Protein AF-0000000082937059 (afdb_homodimer)

Secondary structure (DSSP, 8-state):
-HHHHHHHHHHHHHHHHHHHHHHHHHHHTPPPSS---HHHHHHHTTSHHHHHHHHHHHHHHHHHHTT-SHHHHHHHHHHHHHHHHHHHHHT---SHHHHHHHHHHHHHHHHHTHHHHGGGG--/-HHHHHHHHHHHHHHHHHHHHHHHHHHTTPPPSS---HHHHHHHTTSHHHHHHHHHHHHHHHHHHTT-SHHHHHHHHHHHHHHHHHHHHHT---SHHHHHHHHHHHHHHHHHTHHHHGGGG--

Sequence (246 aa):
MFTLFHICRVVLGIIFLMGAINGFFFFFGFDTFLPESPKAIALLGDGYLLVMVKSVELLGAILLIANRYVVFATLILLPITVNILAFHLFVDPNLIVGIIVLILFHLYLLFVNRKYYANLLTKMFTLFHICRVVLGIIFLMGAINGFFFFFGFDTFLPESPKAIALLGDGYLLVMVKSVELLGAILLIANRYVVFATLILLPITVNILAFHLFVDPNLIVGIIVLILFHLYLLFVNRKYYANLLTK

pLDDT: mean 93.42, std 6.83, range [49.28, 98.81]

Solvent-accessible surface area (backbone atoms only — not comparable to full-atom values): 12860 Å² total; per-residue (Å²): 113,73,58,59,52,51,48,36,38,36,52,46,11,49,55,32,34,54,51,16,52,33,46,50,26,47,60,72,70,43,84,57,88,59,91,74,54,69,68,53,43,68,67,37,49,79,48,69,60,32,52,50,54,29,50,51,30,36,53,27,13,51,26,27,57,67,68,34,25,48,62,36,24,54,54,71,40,42,66,54,51,55,47,53,51,48,42,26,71,74,73,46,68,63,68,51,66,64,48,51,53,48,49,52,34,50,50,49,53,50,57,76,48,40,78,57,51,52,56,34,63,43,108,114,72,58,60,52,52,48,35,38,36,52,47,12,49,54,31,33,51,52,16,51,32,47,50,26,48,60,73,71,43,83,56,88,61,91,72,55,69,67,52,43,67,66,38,49,78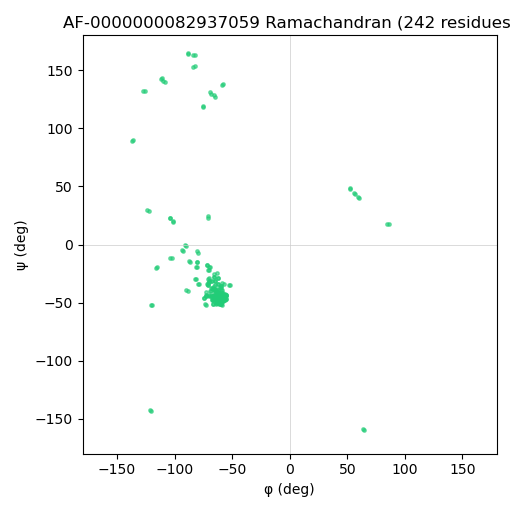,49,68,60,32,53,52,55,29,49,49,30,35,52,26,12,51,26,29,57,66,67,34,26,49,63,36,25,54,56,72,39,41,64,56,52,54,47,53,52,49,43,28,72,74,74,45,70,62,70,52,65,63,48,52,51,48,50,52,34,52,52,48,53,49,57,77,46,39,77,57,51,50,56,34,64,43,108

Organism: NCBI:txid1808955

Structure (mmCIF, N/CA/C/O backbone):
data_AF-0000000082937059-model_v1
#
loop_
_entity.id
_entity.type
_entity.pdbx_description
1 polymer 'DoxX family membrane protein'
#
loop_
_atom_site.group_PDB
_atom_site.id
_atom_site.type_symbol
_atom_site.label_atom_id
_atom_site.label_alt_id
_atom_site.label_comp_id
_atom_site.label_asym_id
_atom_site.label_entity_id
_atom_site.label_seq_id
_atom_site.pdbx_PDB_ins_code
_atom_site.Cartn_x
_atom_site.Cartn_y
_atom_site.Cartn_z
_atom_site.occupancy
_atom_site.B_iso_or_equiv
_atom_site.auth_seq_id
_atom_site.auth_comp_id
_atom_site.auth_asym_id
_atom_site.auth_atom_id
_atom_site.pdbx_PDB_model_num
ATOM 1 N N . MET A 1 1 ? 24.984 15.664 11.891 1 49.28 1 MET A N 1
ATOM 2 C CA . MET A 1 1 ? 23.594 15.273 11.734 1 49.28 1 MET A CA 1
ATOM 3 C C . MET A 1 1 ? 23.156 15.383 10.281 1 49.28 1 MET A C 1
ATOM 5 O O . MET A 1 1 ? 22.484 14.484 9.758 1 49.28 1 MET A O 1
ATOM 9 N N . PHE A 1 2 ? 23.625 16.422 9.523 1 66.44 2 PHE A N 1
ATOM 10 C CA . PHE A 1 2 ? 23.422 16.797 8.133 1 66.44 2 PHE A CA 1
ATOM 11 C C . PHE A 1 2 ? 23.969 15.734 7.188 1 66.44 2 PHE A C 1
ATOM 13 O O . PHE A 1 2 ? 23.297 15.352 6.223 1 66.44 2 PHE A O 1
ATOM 20 N N . THR A 1 3 ? 24.859 15.094 7.762 1 88.38 3 THR A N 1
ATOM 21 C CA . THR A 1 3 ? 25.578 14.219 6.844 1 88.38 3 THR A CA 1
ATOM 22 C C . THR A 1 3 ? 24.906 12.844 6.773 1 88.38 3 THR A C 1
ATOM 24 O O . THR A 1 3 ? 24.719 12.297 5.684 1 88.38 3 THR A O 1
ATOM 27 N N . LEU A 1 4 ? 24.469 12.438 7.973 1 93.06 4 LEU A N 1
ATOM 28 C CA . LEU A 1 4 ? 23.859 11.117 8.016 1 93.06 4 LEU A CA 1
ATOM 29 C C . LEU A 1 4 ? 22.531 11.109 7.266 1 93.06 4 LEU A C 1
ATOM 31 O O . LEU A 1 4 ? 22.234 10.164 6.527 1 93.06 4 LEU A O 1
ATOM 35 N N . PHE A 1 5 ? 21.812 12.203 7.395 1 96.38 5 PHE A N 1
ATOM 36 C CA . PHE A 1 5 ? 20.547 12.344 6.699 1 96.38 5 PHE A CA 1
ATOM 37 C C . PHE A 1 5 ? 20.734 12.258 5.191 1 96.38 5 PHE A C 1
ATOM 39 O O . PHE A 1 5 ? 20.047 11.484 4.516 1 96.38 5 PHE A O 1
ATOM 46 N N . HIS A 1 6 ? 21.609 13 4.711 1 97.12 6 HIS A N 1
ATOM 47 C CA . HIS A 1 6 ? 21.828 13.039 3.271 1 97.12 6 HIS A CA 1
ATOM 48 C C . HIS A 1 6 ? 22.359 11.711 2.76 1 97.12 6 HIS A C 1
ATOM 50 O O . HIS A 1 6 ? 21.984 11.25 1.681 1 97.12 6 HIS A O 1
ATOM 56 N N . ILE A 1 7 ? 23.203 11.164 3.549 1 96.81 7 ILE A N 1
ATOM 57 C CA . ILE A 1 7 ? 23.766 9.875 3.158 1 96.81 7 ILE A CA 1
ATOM 58 C C . ILE A 1 7 ? 22.672 8.82 3.094 1 96.81 7 ILE A C 1
ATOM 60 O O . ILE A 1 7 ? 22.516 8.141 2.082 1 96.81 7 ILE A O 1
ATOM 64 N N . CYS A 1 8 ? 21.906 8.727 4.129 1 97.31 8 CYS A N 1
ATOM 65 C CA . CYS A 1 8 ? 20.828 7.742 4.184 1 97.31 8 CYS A CA 1
ATOM 66 C C . CYS A 1 8 ? 19.812 7.98 3.076 1 97.31 8 CYS A C 1
ATOM 68 O O . CYS A 1 8 ? 19.359 7.039 2.422 1 97.31 8 CYS A O 1
ATOM 70 N N . ARG A 1 9 ? 19.5 9.227 2.904 1 97.94 9 ARG A N 1
ATOM 71 C CA . ARG A 1 9 ? 18.516 9.609 1.89 1 97.94 9 ARG A CA 1
ATOM 72 C C . ARG A 1 9 ? 19 9.227 0.494 1 97.94 9 ARG A C 1
ATOM 74 O O . ARG A 1 9 ? 18.281 8.594 -0.273 1 97.94 9 ARG A O 1
ATOM 81 N N . VAL A 1 10 ? 20.234 9.57 0.194 1 98.06 10 VAL A N 1
ATOM 82 C CA . VAL A 1 10 ? 20.766 9.359 -1.144 1 98.06 10 VAL A CA 1
ATOM 83 C C . VAL A 1 10 ? 21.016 7.871 -1.377 1 98.06 10 VAL A C 1
ATOM 85 O O . VAL A 1 10 ? 20.719 7.352 -2.455 1 98.06 10 VAL A O 1
ATOM 88 N N . VAL A 1 11 ? 21.531 7.168 -0.426 1 97.19 11 VAL A N 1
ATOM 89 C CA . VAL A 1 11 ? 21.797 5.738 -0.569 1 97.19 11 VAL A CA 1
ATOM 90 C C . VAL A 1 11 ? 20.484 4.984 -0.773 1 97.19 11 VAL A C 1
ATOM 92 O O . VAL A 1 11 ? 20.391 4.141 -1.666 1 97.19 11 VAL A O 1
ATOM 95 N N . LEU A 1 12 ? 19.516 5.34 0.015 1 97.94 12 LEU A N 1
ATOM 96 C CA . LEU A 1 12 ? 18.203 4.711 -0.162 1 97.94 12 LEU A CA 1
ATOM 97 C C . LEU A 1 12 ? 17.656 4.996 -1.553 1 97.94 12 LEU A C 1
ATOM 99 O O . LEU A 1 12 ? 17.125 4.098 -2.213 1 97.94 12 LEU A O 1
ATOM 103 N N . GLY A 1 13 ? 17.75 6.227 -1.955 1 98.38 13 GLY A N 1
ATOM 104 C CA . GLY A 1 13 ? 17.328 6.59 -3.297 1 98.38 13 GLY A CA 1
ATOM 105 C C . GLY A 1 13 ? 18.016 5.781 -4.383 1 98.38 13 GLY A C 1
ATOM 106 O O . GLY A 1 13 ? 17.375 5.336 -5.336 1 98.38 13 GLY A O 1
ATOM 107 N N . ILE A 1 14 ? 19.297 5.613 -4.215 1 97.44 14 ILE A N 1
ATOM 108 C CA . ILE A 1 14 ? 20.078 4.883 -5.203 1 97.44 14 ILE A CA 1
ATOM 109 C C . ILE A 1 14 ? 19.641 3.418 -5.23 1 97.44 14 ILE A C 1
ATOM 111 O O . ILE A 1 14 ? 19.516 2.822 -6.301 1 97.44 14 ILE A O 1
ATOM 115 N N . ILE A 1 15 ? 19.453 2.816 -4.133 1 95.75 15 ILE A N 1
ATOM 116 C CA . ILE A 1 15 ? 19.016 1.423 -4.043 1 95.75 15 ILE A CA 1
ATOM 117 C C . ILE A 1 15 ? 17.703 1.234 -4.789 1 95.75 15 ILE A C 1
ATOM 119 O O . ILE A 1 15 ? 17.578 0.328 -5.617 1 95.75 15 ILE A O 1
ATOM 123 N N . PHE A 1 16 ? 16.75 2.174 -4.547 1 97.94 16 PHE A N 1
ATOM 124 C CA . PHE A 1 16 ? 15.453 2.064 -5.211 1 97.94 16 PHE A CA 1
ATOM 125 C C . PHE A 1 16 ? 15.578 2.369 -6.695 1 97.94 16 PHE A C 1
ATOM 127 O O . PHE A 1 16 ? 14.867 1.786 -7.516 1 97.94 16 PHE A O 1
ATOM 134 N N . LEU A 1 17 ? 16.438 3.258 -6.996 1 98 17 LEU A N 1
ATOM 135 C CA . LEU A 1 17 ? 16.656 3.588 -8.398 1 98 17 LEU A CA 1
ATOM 136 C C . LEU A 1 17 ? 17.203 2.387 -9.164 1 98 17 LEU A C 1
ATOM 138 O O . LEU A 1 17 ? 16.734 2.08 -10.266 1 98 17 LEU A O 1
ATOM 142 N N . MET A 1 18 ? 18.141 1.771 -8.594 1 96.19 18 MET A N 1
ATOM 143 C CA . MET A 1 18 ? 18.719 0.593 -9.227 1 96.19 18 MET A CA 1
ATOM 144 C C . MET A 1 18 ? 17.688 -0.513 -9.383 1 96.19 18 MET A C 1
ATOM 146 O O . MET A 1 18 ? 17.641 -1.188 -10.414 1 96.19 18 MET A O 1
ATOM 150 N N . GLY A 1 19 ? 16.938 -0.682 -8.375 1 95.25 19 GLY A N 1
ATOM 151 C CA . GLY A 1 19 ? 15.859 -1.65 -8.469 1 95.25 19 GLY A CA 1
ATOM 152 C C . GLY A 1 19 ? 14.852 -1.317 -9.555 1 95.25 19 GLY A C 1
ATOM 153 O O . GLY A 1 19 ? 14.422 -2.199 -10.305 1 95.25 19 GLY A O 1
ATOM 154 N N . ALA A 1 20 ? 14.484 -0.065 -9.633 1 98 20 ALA A N 1
ATOM 155 C CA . ALA A 1 20 ? 13.523 0.383 -10.641 1 98 20 ALA A CA 1
ATOM 156 C C . ALA A 1 20 ? 14.078 0.193 -12.047 1 98 20 ALA A C 1
ATOM 158 O O . ALA A 1 20 ? 13.383 -0.33 -12.93 1 98 20 ALA A O 1
ATOM 159 N N . ILE A 1 21 ? 15.266 0.586 -12.266 1 97.69 21 ILE A N 1
ATOM 160 C CA . ILE A 1 21 ? 15.891 0.462 -13.578 1 97.69 21 ILE A CA 1
ATOM 161 C C . ILE A 1 21 ? 15.977 -1.011 -13.969 1 97.69 21 ILE A C 1
ATOM 163 O O . ILE A 1 21 ? 15.641 -1.377 -15.102 1 97.69 21 ILE A O 1
ATOM 167 N N . ASN A 1 22 ? 16.375 -1.824 -13.047 1 96.81 22 ASN A N 1
ATOM 168 C CA . ASN A 1 22 ? 16.469 -3.256 -13.312 1 96.81 22 ASN A CA 1
ATOM 169 C C . ASN A 1 22 ? 15.102 -3.84 -13.688 1 96.81 22 ASN A C 1
ATOM 171 O O . ASN A 1 22 ? 15 -4.656 -14.602 1 96.81 22 ASN A O 1
ATOM 175 N N . GLY A 1 23 ? 14.156 -3.42 -12.922 1 96.56 23 GLY A N 1
ATOM 176 C CA . GLY A 1 23 ? 12.812 -3.906 -13.219 1 96.56 23 GLY A CA 1
ATOM 177 C C . GLY A 1 23 ? 12.32 -3.496 -14.594 1 96.56 23 GLY A C 1
ATOM 178 O O . GLY A 1 23 ? 11.68 -4.285 -15.289 1 96.56 23 GLY A O 1
ATOM 179 N N . PHE A 1 24 ? 12.578 -2.291 -14.961 1 97.75 24 PHE A N 1
ATOM 180 C CA . PHE A 1 24 ? 12.133 -1.824 -16.266 1 97.75 24 PHE A CA 1
ATOM 181 C C . PHE A 1 24 ? 12.953 -2.473 -17.375 1 97.75 24 PHE A C 1
ATOM 183 O O . PHE A 1 24 ? 12.438 -2.721 -18.469 1 97.75 24 PHE A O 1
ATOM 190 N N . PHE A 1 25 ? 14.234 -2.725 -17.125 1 97 25 PHE A N 1
ATOM 191 C CA . PHE A 1 25 ? 15 -3.521 -18.062 1 97 25 PHE A CA 1
ATOM 192 C C . PHE A 1 25 ? 14.344 -4.879 -18.297 1 97 25 PHE A C 1
ATOM 194 O O . PHE A 1 25 ? 14.156 -5.301 -19.438 1 97 25 PHE A O 1
ATOM 201 N N . PHE A 1 26 ? 13.992 -5.5 -17.219 1 95.62 26 PHE A N 1
ATOM 202 C CA . PHE A 1 26 ? 13.312 -6.785 -17.312 1 95.62 26 PHE A CA 1
ATOM 203 C C . PHE A 1 26 ? 12.016 -6.66 -18.094 1 95.62 26 PH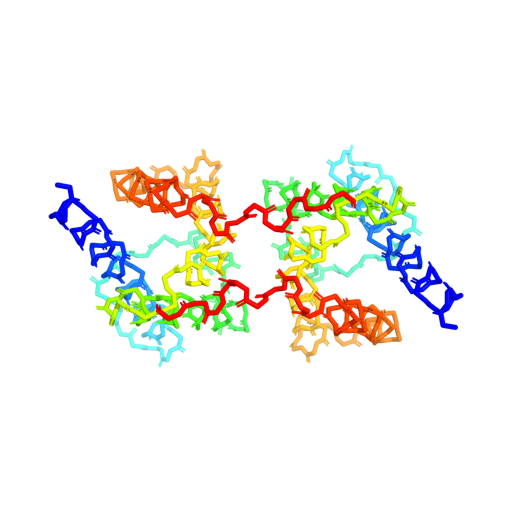E A C 1
ATOM 205 O O . PHE A 1 26 ? 11.719 -7.477 -18.969 1 95.62 26 PHE A O 1
ATOM 212 N N . PHE A 1 27 ? 11.297 -5.664 -17.812 1 96.25 27 PHE A N 1
ATOM 213 C CA . PHE A 1 27 ? 10.008 -5.438 -18.438 1 96.25 27 PHE A CA 1
ATOM 214 C C . PHE A 1 27 ? 10.156 -5.305 -19.953 1 96.25 27 PHE A C 1
ATOM 216 O O . PHE A 1 27 ? 9.352 -5.84 -20.719 1 96.25 27 PHE A O 1
ATOM 223 N N . PHE A 1 28 ? 11.148 -4.68 -20.406 1 97 28 PHE A N 1
ATOM 224 C CA . PHE A 1 28 ? 11.336 -4.406 -21.828 1 97 28 PHE A CA 1
ATOM 225 C C . PHE A 1 28 ? 12.133 -5.52 -22.5 1 97 28 PHE A C 1
ATOM 227 O O . PHE A 1 28 ? 12.422 -5.453 -23.688 1 97 28 PHE A O 1
ATOM 234 N N . GLY A 1 29 ? 12.547 -6.527 -21.766 1 94.56 29 GLY A N 1
ATOM 235 C CA . GLY A 1 29 ? 13.227 -7.68 -22.328 1 94.56 29 GLY A CA 1
ATOM 236 C C . GLY A 1 29 ? 14.719 -7.473 -22.5 1 94.56 29 GLY A C 1
ATOM 237 O O . GLY A 1 29 ? 15.367 -8.172 -23.281 1 94.56 29 GLY A O 1
ATOM 238 N N . PHE A 1 30 ? 15.219 -6.461 -21.781 1 96.12 30 PHE A N 1
ATOM 239 C CA . PHE A 1 30 ? 16.656 -6.227 -21.812 1 96.12 30 PHE A CA 1
ATOM 240 C C . PHE A 1 30 ? 17.359 -7.055 -20.734 1 96.12 30 PHE A C 1
ATOM 242 O O . PHE A 1 30 ? 16.719 -7.555 -19.812 1 96.12 30 PHE A O 1
ATOM 249 N N . ASP A 1 31 ? 18.672 -7.16 -20.891 1 95.19 31 ASP A N 1
ATOM 250 C CA . ASP A 1 31 ? 19.453 -7.793 -19.828 1 95.19 31 ASP A CA 1
ATOM 251 C C . ASP A 1 31 ? 19.484 -6.93 -18.578 1 95.19 31 ASP A C 1
ATOM 253 O O . ASP A 1 31 ? 19.703 -5.719 -18.656 1 95.19 31 ASP A O 1
ATOM 257 N N . THR A 1 32 ? 19.172 -7.672 -17.453 1 93.75 32 THR A N 1
ATOM 258 C CA . THR A 1 32 ? 19.25 -6.965 -16.172 1 93.75 32 THR A CA 1
ATOM 259 C C . THR A 1 32 ? 20.688 -6.957 -15.656 1 93.75 32 THR A C 1
ATOM 261 O O . THR A 1 32 ? 21.5 -7.805 -16.031 1 93.75 32 THR A O 1
ATOM 264 N N . PHE A 1 33 ? 21.031 -5.922 -14.859 1 92 33 PHE A N 1
ATOM 265 C CA . PHE A 1 33 ? 22.406 -5.812 -14.375 1 92 33 PHE A CA 1
ATOM 266 C C . PHE A 1 33 ? 22.5 -6.273 -12.93 1 92 33 PHE A C 1
ATOM 268 O O . PHE A 1 33 ? 23.609 -6.449 -12.398 1 92 33 PHE A O 1
ATOM 275 N N . LEU A 1 34 ? 21.422 -6.461 -12.273 1 88.19 34 LEU A N 1
ATOM 276 C CA . LEU A 1 34 ? 21.375 -7.031 -10.93 1 88.19 34 LEU A CA 1
ATOM 277 C C . LEU A 1 34 ? 20.719 -8.406 -10.938 1 88.19 34 LEU A C 1
ATOM 279 O O . LEU A 1 34 ? 19.797 -8.648 -11.719 1 88.19 34 LEU A O 1
ATOM 283 N N . PRO A 1 35 ? 21.281 -9.227 -10.125 1 84.06 35 PRO A N 1
ATOM 284 C CA . PRO A 1 35 ? 20.609 -10.531 -10.023 1 84.06 35 PRO A CA 1
ATOM 285 C C . PRO A 1 35 ? 19.156 -10.422 -9.586 1 84.06 35 PRO A C 1
ATOM 287 O O . PRO A 1 35 ? 18.828 -9.57 -8.75 1 84.06 35 PRO A O 1
ATOM 290 N N . GLU A 1 36 ? 18.406 -11.234 -10.273 1 81.94 36 GLU A N 1
ATOM 291 C CA . GLU A 1 36 ? 16.984 -11.25 -9.922 1 81.94 36 GLU A CA 1
ATOM 292 C C . GLU A 1 36 ? 16.609 -12.57 -9.25 1 81.94 36 GLU A C 1
ATOM 294 O O . GLU A 1 36 ? 17.141 -13.625 -9.594 1 81.94 36 GLU A O 1
ATOM 299 N N . SER A 1 37 ? 15.797 -12.398 -8.297 1 85.5 37 SER A N 1
ATOM 300 C CA . SER A 1 37 ? 15.211 -13.578 -7.684 1 85.5 37 SER A CA 1
ATOM 301 C C . SER A 1 37 ? 14.133 -14.188 -8.578 1 85.5 37 SER A C 1
ATOM 303 O O . SER A 1 37 ? 13.172 -13.516 -8.945 1 85.5 37 SER A O 1
ATOM 305 N N . PRO A 1 38 ? 14.32 -15.477 -9.008 1 90.69 38 PRO A N 1
ATOM 306 C CA . PRO A 1 38 ? 13.258 -16.125 -9.781 1 90.69 38 PRO A CA 1
ATOM 307 C C . PRO A 1 38 ? 11.898 -16.062 -9.086 1 90.69 38 PRO A C 1
ATOM 309 O O . PRO A 1 38 ? 10.867 -15.945 -9.75 1 90.69 38 PRO A O 1
ATOM 312 N N . LYS A 1 39 ? 11.945 -16.141 -7.832 1 92.38 39 LYS A N 1
ATOM 313 C CA . LYS A 1 39 ? 10.695 -16.078 -7.07 1 92.38 39 LYS A CA 1
ATOM 314 C C . LYS A 1 39 ? 10.094 -14.688 -7.105 1 92.38 39 LYS A C 1
ATOM 316 O O . LYS A 1 39 ? 8.867 -14.531 -7.09 1 92.38 39 LYS A O 1
ATOM 321 N N . ALA A 1 40 ? 10.961 -13.664 -7.168 1 91.5 40 ALA A N 1
ATOM 322 C CA . ALA A 1 40 ? 10.469 -12.297 -7.328 1 91.5 40 ALA A CA 1
ATOM 323 C C . ALA A 1 40 ? 9.844 -12.094 -8.703 1 91.5 40 ALA A C 1
ATOM 325 O O . ALA A 1 40 ? 8.812 -11.43 -8.836 1 91.5 40 ALA A O 1
ATOM 326 N N . ILE A 1 41 ? 10.477 -12.664 -9.625 1 91.75 41 ILE A N 1
ATOM 327 C CA . ILE A 1 41 ? 9.961 -12.602 -10.992 1 91.75 41 ILE A CA 1
ATOM 328 C C . ILE A 1 41 ? 8.602 -13.297 -11.062 1 91.75 41 ILE A C 1
ATOM 330 O O . ILE A 1 41 ? 7.68 -12.805 -11.719 1 91.75 41 ILE A O 1
ATOM 334 N N . ALA A 1 42 ? 8.555 -14.43 -10.453 1 91.44 42 ALA A N 1
ATOM 335 C CA . ALA A 1 42 ? 7.285 -15.156 -10.43 1 91.44 42 ALA A CA 1
ATOM 336 C C . ALA A 1 42 ? 6.191 -14.336 -9.758 1 91.44 42 ALA A C 1
ATOM 338 O O . ALA A 1 42 ? 5.031 -14.375 -10.172 1 91.44 42 ALA A O 1
ATOM 339 N N . LEU A 1 43 ? 6.5 -13.609 -8.75 1 91.44 43 LEU A N 1
ATOM 340 C CA . LEU A 1 43 ? 5.555 -12.797 -8 1 91.44 43 LEU A CA 1
ATOM 341 C C . LEU A 1 43 ? 5.137 -11.57 -8.805 1 91.44 43 LEU A C 1
ATOM 343 O O . LEU A 1 43 ? 3.943 -11.289 -8.938 1 91.44 43 LEU A O 1
ATOM 347 N N . LEU A 1 44 ? 6.086 -10.836 -9.289 1 93.75 44 LEU A N 1
ATOM 348 C CA . LEU A 1 44 ? 5.816 -9.562 -9.953 1 93.75 44 LEU A CA 1
ATOM 349 C C . LEU A 1 44 ? 5.387 -9.781 -11.398 1 93.75 44 LEU A C 1
ATOM 351 O O . LEU A 1 44 ? 4.656 -8.961 -11.961 1 93.75 44 LEU A O 1
ATOM 355 N N . GLY A 1 45 ? 5.891 -10.852 -11.945 1 91.81 45 GLY A N 1
ATOM 356 C CA . GLY A 1 45 ? 5.625 -11.102 -13.352 1 91.81 45 GLY A CA 1
ATOM 357 C C . GLY A 1 45 ? 6.219 -10.047 -14.266 1 91.81 45 GLY A C 1
ATOM 358 O O . GLY A 1 45 ? 7.227 -9.422 -13.938 1 91.81 45 GLY A O 1
ATOM 359 N N . ASP A 1 46 ? 5.676 -9.992 -15.445 1 92.44 46 ASP A N 1
ATOM 360 C CA . ASP A 1 46 ? 6.117 -9.023 -16.453 1 92.44 46 ASP A CA 1
ATOM 361 C C . ASP A 1 46 ? 4.961 -8.133 -16.906 1 92.44 46 ASP A C 1
ATOM 363 O O . ASP A 1 46 ? 4.93 -7.691 -18.047 1 92.44 46 ASP A O 1
ATOM 367 N N . GLY A 1 47 ? 4.043 -7.902 -16.094 1 93.88 47 GLY A N 1
ATOM 368 C CA . GLY A 1 47 ? 2.848 -7.141 -16.422 1 93.88 47 GLY A CA 1
ATOM 369 C C . GLY A 1 47 ? 2.676 -5.91 -15.547 1 93.88 47 GLY A C 1
ATOM 370 O O . GLY A 1 47 ? 3.646 -5.207 -15.258 1 93.88 47 GLY A O 1
ATOM 371 N N . TYR A 1 48 ? 1.419 -5.641 -15.219 1 94.56 48 TYR A N 1
ATOM 372 C CA . TYR A 1 48 ? 1.035 -4.379 -14.594 1 94.56 48 TYR A CA 1
ATOM 373 C C . TYR A 1 48 ? 1.674 -4.238 -13.219 1 94.56 48 TYR A C 1
ATOM 375 O O . TYR A 1 48 ? 2.059 -3.139 -12.812 1 94.56 48 TYR A O 1
ATOM 383 N N . LEU A 1 49 ? 1.712 -5.398 -12.5 1 95.94 49 LEU A N 1
ATOM 384 C CA . LEU A 1 49 ? 2.197 -5.316 -11.133 1 95.94 49 LEU A CA 1
ATOM 385 C C . LEU A 1 49 ? 3.656 -4.875 -11.094 1 95.94 49 LEU A C 1
ATOM 387 O O . LEU A 1 49 ? 4.031 -4.023 -10.281 1 95.94 49 LEU A O 1
ATOM 391 N N . LEU A 1 50 ? 4.453 -5.492 -11.992 1 97 50 LEU A N 1
ATOM 392 C CA . LEU A 1 50 ? 5.848 -5.078 -12.102 1 97 50 LEU A CA 1
ATOM 393 C C . LEU A 1 50 ? 5.945 -3.59 -12.43 1 97 50 LEU A C 1
ATOM 395 O O . LEU A 1 50 ? 6.695 -2.857 -11.781 1 97 50 LEU A O 1
ATOM 399 N N . VAL A 1 51 ? 5.23 -3.156 -13.375 1 97.19 51 VAL A N 1
ATOM 400 C CA . VAL A 1 51 ? 5.281 -1.774 -13.844 1 97.19 51 VAL A CA 1
ATOM 401 C C . VAL A 1 51 ? 4.859 -0.833 -12.719 1 97.19 51 VAL A C 1
ATOM 403 O O . VAL A 1 51 ? 5.477 0.214 -12.516 1 97.19 51 VAL A O 1
ATOM 406 N N . MET A 1 52 ? 3.869 -1.224 -12.023 1 97.12 52 MET A N 1
ATOM 407 C CA . MET A 1 52 ? 3.367 -0.374 -10.945 1 97.12 52 MET A CA 1
ATOM 408 C C . MET A 1 52 ? 4.395 -0.252 -9.828 1 97.12 52 MET A C 1
ATOM 410 O O . MET A 1 52 ? 4.707 0.854 -9.375 1 97.12 52 MET A O 1
ATOM 414 N N . VAL A 1 53 ? 4.895 -1.346 -9.352 1 97.94 53 VAL A N 1
ATOM 415 C CA . VAL A 1 53 ? 5.859 -1.357 -8.258 1 97.94 53 VAL A CA 1
ATOM 416 C C . VAL A 1 53 ? 7.102 -0.568 -8.664 1 97.94 53 VAL A C 1
ATOM 418 O O . VAL A 1 53 ? 7.566 0.295 -7.914 1 97.94 53 VAL A O 1
ATOM 421 N N . LYS A 1 54 ? 7.637 -0.816 -9.844 1 98.25 54 LYS A N 1
ATOM 422 C CA . LYS A 1 54 ? 8.883 -0.185 -10.281 1 98.25 54 LYS A CA 1
ATOM 423 C C . LYS A 1 54 ? 8.672 1.299 -10.57 1 98.25 54 LYS A C 1
ATOM 425 O O . LYS A 1 54 ? 9.57 2.111 -10.359 1 98.25 54 LYS A O 1
ATOM 430 N N . SER A 1 55 ? 7.488 1.684 -10.984 1 98.44 55 SER A N 1
ATOM 431 C CA . SER A 1 55 ? 7.191 3.098 -11.188 1 98.44 55 SER A CA 1
ATOM 432 C C . SER A 1 55 ? 7.219 3.863 -9.867 1 98.44 55 SER A C 1
ATOM 434 O O . SER A 1 55 ? 7.75 4.973 -9.797 1 98.44 55 SER A O 1
ATOM 436 N N . VAL A 1 56 ? 6.598 3.277 -8.852 1 98.31 56 VAL A N 1
ATOM 437 C CA . VAL A 1 56 ? 6.617 3.91 -7.539 1 98.31 56 VAL A CA 1
ATOM 438 C C . VAL A 1 56 ? 8.047 3.982 -7.02 1 98.31 56 VAL A C 1
ATOM 440 O O . VAL A 1 56 ? 8.469 5.004 -6.469 1 98.31 56 VAL A O 1
ATOM 443 N N . GLU A 1 57 ? 8.773 2.895 -7.195 1 98.69 57 GLU A N 1
ATOM 444 C CA . GLU A 1 57 ? 10.18 2.896 -6.805 1 98.69 57 GLU A CA 1
ATOM 445 C C . GLU A 1 57 ? 10.953 4.004 -7.523 1 98.69 57 GLU A C 1
ATOM 447 O O . GLU A 1 57 ? 11.734 4.727 -6.902 1 98.69 57 GLU A O 1
ATOM 452 N N . LEU A 1 58 ? 10.734 4.102 -8.75 1 98.75 58 LEU A N 1
ATOM 453 C CA . LEU A 1 58 ? 11.422 5.098 -9.562 1 98.75 58 LEU A CA 1
ATOM 454 C C . LEU A 1 58 ? 11.086 6.508 -9.094 1 98.75 58 LEU A C 1
ATOM 456 O O . LEU A 1 58 ? 11.984 7.328 -8.883 1 98.75 58 LEU A O 1
ATOM 460 N N . LEU A 1 59 ? 9.852 6.781 -8.938 1 98.62 59 LEU A N 1
ATOM 461 C CA . LEU A 1 59 ? 9.414 8.094 -8.492 1 98.62 59 LEU A CA 1
ATOM 462 C C . LEU A 1 59 ? 10.008 8.43 -7.125 1 98.62 59 LEU A C 1
ATOM 464 O O . LEU A 1 59 ? 10.578 9.508 -6.938 1 98.62 59 LEU A O 1
ATOM 468 N N . GLY A 1 60 ? 9.828 7.48 -6.195 1 98.62 60 GLY A N 1
ATOM 469 C CA . GLY A 1 60 ? 10.383 7.699 -4.867 1 98.62 60 GLY A CA 1
ATOM 470 C C . GLY A 1 60 ? 11.883 7.91 -4.871 1 98.62 60 GLY A C 1
ATOM 471 O O . GLY A 1 60 ? 12.398 8.781 -4.164 1 98.62 60 GLY A O 1
ATOM 472 N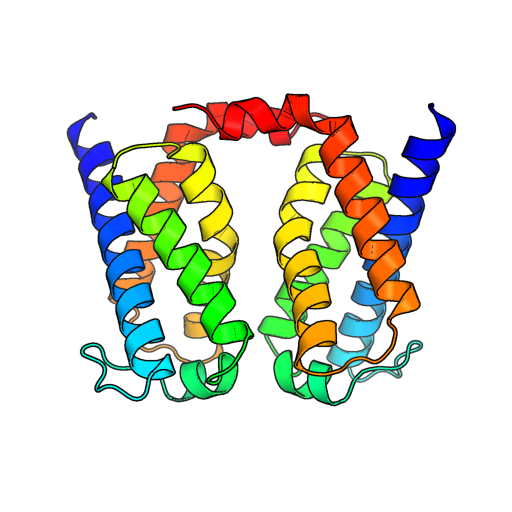 N . ALA A 1 61 ? 12.547 7.133 -5.664 1 98.81 61 ALA A N 1
ATOM 473 C CA . ALA A 1 61 ? 14 7.234 -5.766 1 98.81 61 ALA A CA 1
ATOM 474 C C . ALA A 1 61 ? 14.422 8.609 -6.27 1 98.81 61 ALA A C 1
ATOM 476 O O . ALA A 1 61 ? 15.328 9.234 -5.711 1 98.81 61 ALA A O 1
ATOM 477 N N . ILE A 1 62 ? 13.781 9.125 -7.25 1 98.75 62 ILE A N 1
ATOM 478 C CA . ILE A 1 62 ? 14.094 10.414 -7.844 1 98.75 62 ILE A CA 1
ATOM 479 C C . ILE A 1 62 ? 13.852 11.523 -6.824 1 98.75 62 ILE A C 1
ATOM 481 O O . ILE A 1 62 ? 14.68 12.43 -6.676 1 98.75 62 ILE A O 1
ATOM 485 N N . LEU A 1 63 ? 12.766 11.461 -6.16 1 98.69 63 LEU A N 1
ATOM 486 C CA . LEU A 1 63 ? 12.438 12.469 -5.16 1 98.69 63 LEU A CA 1
ATOM 487 C C . LEU A 1 63 ? 13.461 12.461 -4.027 1 98.69 63 LEU A C 1
ATOM 489 O O . LEU A 1 63 ? 13.891 13.523 -3.561 1 98.69 63 LEU A O 1
ATOM 493 N N . LEU A 1 64 ? 13.844 11.258 -3.602 1 98.5 64 LEU A N 1
ATOM 494 C CA . LEU A 1 64 ? 14.82 11.141 -2.525 1 98.5 64 LEU A CA 1
ATOM 495 C C . LEU A 1 64 ? 16.172 11.727 -2.953 1 98.5 64 LEU A C 1
ATOM 497 O O . LEU A 1 64 ? 16.766 12.516 -2.221 1 98.5 64 LEU A O 1
ATOM 501 N N . ILE A 1 65 ? 16.594 11.359 -4.043 1 98.56 65 ILE A N 1
ATOM 502 C CA . ILE A 1 65 ? 17.906 11.789 -4.523 1 98.56 65 ILE A CA 1
ATOM 503 C C . ILE A 1 65 ? 17.891 13.297 -4.762 1 98.56 65 ILE A C 1
ATOM 505 O O . ILE A 1 65 ? 18.875 13.992 -4.488 1 98.56 65 ILE A O 1
ATOM 509 N N . ALA A 1 66 ? 16.797 13.852 -5.211 1 98.25 66 ALA A N 1
ATOM 510 C CA . ALA A 1 66 ? 16.656 15.281 -5.5 1 98.25 66 ALA A CA 1
ATOM 511 C C . ALA A 1 66 ? 16.422 16.078 -4.219 1 98.25 66 ALA A C 1
ATOM 513 O O . ALA A 1 66 ? 16.406 17.312 -4.242 1 98.25 66 ALA A O 1
ATOM 514 N N . ASN A 1 67 ? 16.25 15.336 -3.146 1 97.44 67 ASN A N 1
ATOM 515 C CA . ASN A 1 67 ? 15.945 15.984 -1.877 1 97.44 67 ASN A CA 1
ATOM 516 C C . ASN A 1 67 ? 14.688 16.844 -1.979 1 97.44 67 ASN A C 1
ATOM 518 O O . ASN A 1 67 ? 14.695 18.016 -1.571 1 97.44 67 ASN A O 1
ATOM 522 N N . ARG A 1 68 ? 13.758 16.25 -2.629 1 97.06 68 ARG A N 1
ATOM 523 C CA . ARG A 1 68 ? 12.453 16.875 -2.791 1 97.06 68 ARG A CA 1
ATOM 524 C C . ARG A 1 68 ? 11.336 15.953 -2.322 1 97.06 68 ARG A C 1
ATOM 526 O O . ARG A 1 68 ? 11.297 14.781 -2.693 1 97.06 68 ARG A O 1
ATOM 533 N N . TYR A 1 69 ? 10.398 16.531 -1.485 1 96.94 69 TYR A N 1
ATOM 534 C CA . TYR A 1 69 ? 9.242 15.781 -0.997 1 96.94 69 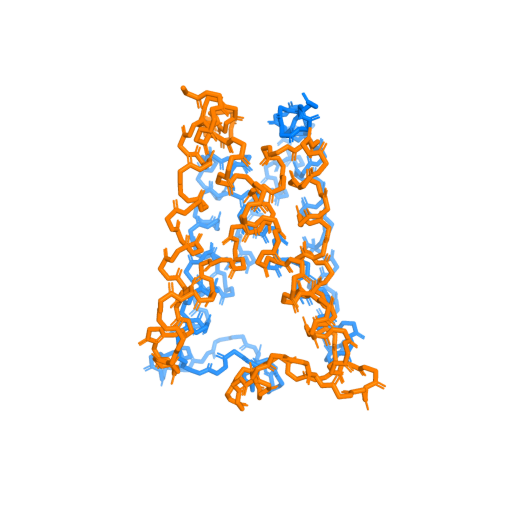TYR A CA 1
ATOM 535 C C . TYR A 1 69 ? 9.68 14.469 -0.351 1 96.94 69 TYR A C 1
ATOM 537 O O . TYR A 1 69 ? 9.156 13.398 -0.683 1 96.94 69 TYR A O 1
ATOM 545 N N . VAL A 1 70 ? 10.664 14.594 0.512 1 96.69 70 VAL A N 1
ATOM 546 C CA . VAL A 1 70 ? 11.266 13.422 1.148 1 96.69 70 VAL A CA 1
ATOM 547 C C . VAL A 1 70 ? 10.227 12.703 2.002 1 96.69 70 VAL A C 1
ATOM 549 O O . VAL A 1 70 ? 10.172 11.469 2.021 1 96.69 70 VAL A O 1
ATOM 552 N N . VAL A 1 71 ? 9.383 13.438 2.666 1 95.75 71 VAL A N 1
ATOM 553 C CA . VAL A 1 71 ? 8.352 12.875 3.523 1 95.75 71 VAL A CA 1
ATOM 554 C C . VAL A 1 71 ? 7.367 12.055 2.682 1 95.75 71 VAL A C 1
ATOM 556 O O . VAL A 1 71 ? 7.047 10.914 3.023 1 95.75 71 VAL A O 1
ATOM 559 N N . PHE A 1 72 ? 7.004 12.602 1.553 1 96.44 72 PHE A N 1
ATOM 560 C CA . PHE A 1 72 ? 6.109 11.922 0.625 1 96.44 72 PHE A CA 1
ATOM 561 C C . PHE A 1 72 ? 6.785 10.688 0.03 1 96.44 72 PHE A C 1
ATOM 563 O O . PHE A 1 72 ? 6.188 9.609 -0.014 1 96.44 72 PHE A O 1
ATOM 570 N N . ALA A 1 73 ? 7.984 10.844 -0.414 1 97.75 73 ALA A N 1
ATOM 571 C CA . ALA A 1 73 ? 8.734 9.758 -1.043 1 97.75 73 ALA A CA 1
ATOM 572 C C . ALA A 1 73 ? 8.891 8.578 -0.088 1 97.75 73 ALA A C 1
ATOM 574 O O . ALA A 1 73 ? 8.695 7.426 -0.477 1 97.75 73 ALA A O 1
ATOM 575 N N . THR A 1 74 ? 9.172 8.844 1.123 1 97.31 74 THR A N 1
ATOM 576 C CA . THR A 1 74 ? 9.383 7.789 2.105 1 97.31 74 THR A CA 1
ATOM 577 C C . THR A 1 74 ? 8.07 7.062 2.4 1 97.31 74 THR A C 1
ATOM 579 O O . THR A 1 74 ? 8.062 5.844 2.596 1 97.31 74 THR A O 1
ATOM 582 N N . LEU A 1 75 ? 7.059 7.754 2.32 1 95.75 75 LEU A N 1
ATOM 583 C CA . LEU A 1 75 ? 5.758 7.156 2.607 1 95.75 75 LEU A CA 1
ATOM 584 C C . LEU A 1 75 ? 5.309 6.254 1.464 1 95.75 75 LEU A C 1
ATOM 586 O O . LEU A 1 75 ? 4.828 5.141 1.697 1 95.75 75 LEU A O 1
ATOM 590 N N . ILE A 1 76 ? 5.441 6.715 0.282 1 96.81 76 ILE A N 1
ATOM 591 C CA . ILE A 1 76 ? 4.926 5.938 -0.838 1 96.81 76 ILE A CA 1
ATOM 592 C C . ILE A 1 76 ? 5.789 4.699 -1.049 1 96.81 76 ILE A C 1
ATOM 594 O O . ILE A 1 76 ? 5.324 3.693 -1.593 1 96.81 76 ILE A O 1
ATOM 598 N N . LEU A 1 77 ? 6.996 4.723 -0.59 1 98.5 77 LEU A N 1
ATOM 599 C CA . LEU A 1 77 ? 7.91 3.598 -0.73 1 98.5 77 LEU A CA 1
ATOM 600 C C . LEU A 1 77 ? 7.742 2.609 0.418 1 98.5 77 LEU A C 1
ATOM 602 O O . LEU A 1 77 ? 8.219 1.476 0.345 1 98.5 77 LEU A O 1
ATOM 606 N N . LEU A 1 78 ? 7.094 3.014 1.441 1 97.44 78 LEU A N 1
ATOM 607 C CA . LEU A 1 78 ? 7.031 2.223 2.666 1 97.44 78 LEU A CA 1
ATOM 608 C C . LEU A 1 78 ? 6.375 0.87 2.404 1 97.44 78 LEU A C 1
ATOM 610 O O . LEU A 1 78 ? 6.906 -0.168 2.809 1 97.44 78 LEU A O 1
ATOM 614 N N . PRO A 1 79 ? 5.219 0.813 1.709 1 96.94 79 PRO A N 1
ATOM 615 C CA . PRO A 1 79 ? 4.629 -0.502 1.445 1 96.94 79 PRO A CA 1
ATOM 616 C C . PRO A 1 79 ? 5.555 -1.411 0.639 1 96.94 79 PRO A C 1
ATOM 618 O O . PRO A 1 79 ? 5.555 -2.629 0.837 1 96.94 79 PRO A O 1
ATOM 621 N N . ILE A 1 80 ? 6.27 -0.862 -0.232 1 97.56 80 ILE A N 1
ATOM 622 C CA . ILE A 1 80 ? 7.203 -1.623 -1.056 1 97.56 80 ILE A CA 1
ATOM 623 C C . ILE A 1 80 ? 8.352 -2.145 -0.19 1 97.56 80 ILE A C 1
ATOM 625 O O . ILE A 1 80 ? 8.734 -3.312 -0.297 1 97.56 80 ILE A O 1
ATOM 629 N N . THR A 1 81 ? 8.867 -1.327 0.659 1 97.62 81 THR A N 1
ATOM 630 C CA . THR A 1 81 ? 9.938 -1.722 1.566 1 97.62 81 THR A CA 1
ATOM 631 C C . THR A 1 81 ? 9.484 -2.854 2.482 1 97.62 81 THR A C 1
ATOM 633 O O . THR A 1 81 ? 10.211 -3.832 2.678 1 97.62 81 THR A O 1
ATOM 636 N N . VAL A 1 82 ? 8.352 -2.74 3.018 1 95.75 82 VAL A N 1
ATOM 637 C CA . VAL A 1 82 ? 7.809 -3.758 3.912 1 95.75 82 VAL A CA 1
ATOM 638 C C . VAL A 1 82 ? 7.641 -5.074 3.156 1 95.75 82 VAL A C 1
ATOM 640 O O . VAL A 1 82 ? 7.945 -6.145 3.686 1 95.75 82 VAL A O 1
ATOM 643 N N . ASN A 1 83 ? 7.156 -4.953 1.96 1 95.31 83 ASN A N 1
ATOM 644 C CA . ASN A 1 83 ? 6.988 -6.156 1.154 1 95.31 83 ASN A CA 1
ATOM 645 C C . ASN A 1 83 ? 8.328 -6.797 0.814 1 95.31 83 ASN A C 1
ATOM 647 O O . ASN A 1 83 ? 8.461 -8.023 0.837 1 95.31 83 ASN A O 1
ATOM 651 N N . ILE A 1 84 ? 9.289 -6.004 0.429 1 95.12 84 ILE A N 1
ATOM 652 C CA . ILE A 1 84 ? 10.625 -6.516 0.147 1 95.12 84 ILE A CA 1
ATOM 653 C C . ILE A 1 84 ? 11.156 -7.273 1.364 1 95.12 84 ILE A C 1
ATOM 655 O O . ILE A 1 84 ? 11.672 -8.383 1.235 1 95.12 84 ILE A O 1
ATOM 659 N N . LEU A 1 85 ? 11.031 -6.703 2.482 1 94.38 85 LEU A N 1
ATOM 660 C CA . LEU A 1 85 ? 11.477 -7.348 3.713 1 94.38 85 LEU A CA 1
ATOM 661 C C . LEU A 1 85 ? 10.75 -8.672 3.93 1 94.38 85 LEU A C 1
ATOM 663 O O . LEU A 1 85 ? 11.383 -9.695 4.191 1 94.38 85 LEU A O 1
ATOM 667 N N . ALA A 1 86 ? 9.484 -8.711 3.848 1 94.06 86 ALA A N 1
ATOM 668 C CA . ALA A 1 86 ? 8.695 -9.914 4.07 1 94.06 86 ALA A CA 1
ATOM 669 C C . ALA A 1 86 ? 9.031 -10.992 3.045 1 94.06 86 ALA A C 1
ATOM 671 O O . ALA A 1 86 ? 9.156 -12.172 3.389 1 94.06 86 ALA A O 1
ATOM 672 N N . PHE A 1 87 ? 9.109 -10.594 1.839 1 94.5 87 PHE A N 1
ATOM 673 C CA . PHE A 1 87 ? 9.438 -11.523 0.765 1 94.5 87 PHE A CA 1
ATOM 674 C C . PHE A 1 87 ? 10.75 -12.242 1.058 1 94.5 87 PHE A C 1
ATOM 676 O O . PHE A 1 87 ? 10.844 -13.461 0.872 1 94.5 87 PHE A O 1
ATOM 683 N N . HIS A 1 88 ? 11.727 -11.539 1.507 1 91.75 88 HIS A N 1
ATOM 684 C CA . HIS A 1 88 ? 13.031 -12.141 1.731 1 91.75 88 HIS A CA 1
ATOM 685 C C . HIS A 1 88 ? 13.078 -12.891 3.061 1 91.75 88 HIS A C 1
ATOM 687 O O . HIS A 1 88 ? 13.898 -13.789 3.244 1 91.75 88 HIS A O 1
ATOM 693 N N . LEU A 1 89 ? 12.211 -12.586 3.902 1 91.25 89 LEU A N 1
ATOM 694 C CA . LEU A 1 89 ? 12.109 -13.328 5.156 1 91.25 89 LEU A CA 1
ATOM 695 C C . LEU A 1 89 ? 11.383 -14.648 4.945 1 91.25 89 LEU A C 1
ATOM 697 O O . LEU A 1 89 ? 11.766 -15.664 5.527 1 91.25 89 LEU A O 1
ATOM 701 N N . PHE A 1 90 ? 10.414 -14.672 4.043 1 92.25 90 PHE A N 1
ATOM 702 C CA . PHE A 1 90 ? 9.5 -15.805 4.035 1 92.25 90 PHE A CA 1
ATOM 703 C C . PHE A 1 90 ? 9.625 -16.594 2.738 1 92.25 90 PHE A C 1
ATOM 705 O O . PHE A 1 90 ? 9.188 -17.75 2.662 1 92.25 90 PHE A O 1
ATOM 712 N N . VAL A 1 91 ? 10.156 -15.977 1.752 1 91 91 VAL A N 1
ATOM 713 C CA . VAL A 1 91 ? 10.109 -16.625 0.447 1 91 91 VAL A CA 1
ATOM 714 C C . VAL A 1 91 ? 11.523 -16.859 -0.069 1 91 91 VAL A C 1
ATOM 716 O O . VAL A 1 91 ? 11.883 -17.984 -0.422 1 91 91 VAL A O 1
ATOM 719 N N . ASP A 1 92 ? 12.32 -15.805 -0.075 1 91.75 92 ASP A N 1
ATOM 720 C CA . ASP A 1 92 ? 13.648 -15.891 -0.661 1 91.75 92 ASP A CA 1
ATOM 721 C C . ASP A 1 92 ? 14.688 -15.195 0.22 1 91.75 92 ASP A C 1
ATOM 723 O O . ASP A 1 92 ? 15.016 -14.031 -0.004 1 91.75 92 ASP A O 1
ATOM 727 N N . PRO A 1 93 ? 15.273 -15.922 1.164 1 86.62 93 PRO A N 1
ATOM 728 C CA . PRO A 1 93 ? 16.188 -15.297 2.117 1 86.62 93 PRO A CA 1
ATOM 729 C C . PRO A 1 93 ? 17.516 -14.875 1.478 1 86.62 93 PRO A C 1
ATOM 731 O O . PRO A 1 93 ? 18.422 -14.406 2.172 1 86.62 93 PRO A O 1
ATOM 734 N N . ASN A 1 94 ? 17.578 -14.68 0.262 1 79.69 94 ASN A N 1
ATOM 735 C CA . ASN A 1 94 ? 18.797 -14.203 -0.392 1 79.69 94 ASN A CA 1
ATOM 736 C C . ASN A 1 94 ? 18.938 -12.688 -0.288 1 79.69 94 ASN A C 1
ATOM 738 O O . ASN A 1 94 ? 17.984 -12.008 0.12 1 79.69 94 ASN A O 1
ATOM 742 N N . LEU A 1 95 ? 20.094 -12.039 -0.506 1 77.25 95 LEU A N 1
ATOM 743 C CA . LEU A 1 95 ? 20.391 -10.609 -0.555 1 77.25 95 LEU A CA 1
ATOM 744 C C . LEU A 1 95 ? 20.047 -9.93 0.767 1 77.25 95 LEU A C 1
ATOM 746 O O . LEU A 1 95 ? 19.516 -8.82 0.778 1 77.25 95 LEU A O 1
ATOM 750 N N . ILE A 1 96 ? 20.328 -10.562 1.794 1 80.88 96 ILE A N 1
ATOM 751 C CA . ILE A 1 96 ? 19.922 -10.148 3.133 1 80.88 96 ILE A CA 1
ATOM 752 C C . ILE A 1 96 ? 20.609 -8.836 3.504 1 80.88 96 ILE A C 1
ATOM 754 O O . ILE A 1 96 ? 20 -7.957 4.113 1 80.88 96 ILE A O 1
ATOM 758 N N . VAL A 1 97 ? 21.797 -8.711 3.117 1 81.25 97 VAL A N 1
ATOM 759 C CA . VAL A 1 97 ? 22.562 -7.52 3.482 1 81.25 97 VAL A CA 1
ATOM 760 C C . VAL A 1 97 ? 21.891 -6.285 2.869 1 81.25 97 VAL A C 1
ATOM 762 O O . VAL A 1 97 ? 21.656 -5.293 3.562 1 81.25 97 VAL A O 1
ATOM 765 N N . GLY A 1 98 ? 21.625 -6.406 1.557 1 84.75 98 GLY A N 1
ATOM 766 C CA . GLY A 1 98 ? 20.969 -5.285 0.9 1 84.75 98 GLY A CA 1
ATOM 767 C C . GLY A 1 98 ? 19.625 -4.926 1.516 1 84.75 98 GLY A C 1
ATOM 768 O O . GLY A 1 98 ? 19.297 -3.748 1.64 1 84.75 98 GLY A O 1
ATOM 769 N N . ILE A 1 99 ? 18.984 -5.871 1.967 1 90.31 99 ILE A N 1
ATOM 770 C CA . ILE A 1 99 ? 17.656 -5.684 2.537 1 90.31 99 ILE A CA 1
ATOM 771 C C . ILE A 1 99 ? 17.766 -4.996 3.896 1 90.31 99 ILE A C 1
ATOM 773 O O . ILE A 1 99 ? 17 -4.078 4.203 1 90.31 99 ILE A O 1
ATOM 777 N N . ILE A 1 100 ? 18.672 -5.438 4.672 1 91.31 100 ILE A N 1
ATOM 778 C CA . ILE A 1 100 ? 18.891 -4.859 5.996 1 91.31 100 ILE A CA 1
ATOM 779 C C . ILE A 1 100 ? 19.25 -3.383 5.863 1 91.31 100 ILE A C 1
ATOM 781 O O . ILE A 1 100 ? 18.703 -2.539 6.586 1 91.31 100 ILE A O 1
ATOM 785 N N . VAL A 1 101 ? 20.125 -3.109 4.977 1 92.31 101 VAL A N 1
ATOM 786 C CA . VAL A 1 101 ? 20.547 -1.732 4.742 1 92.31 101 VAL A CA 1
ATOM 787 C C . VAL A 1 101 ? 19.344 -0.894 4.305 1 92.31 101 VAL A C 1
ATOM 789 O O . VAL A 1 101 ? 19.141 0.217 4.801 1 92.31 101 VAL A O 1
ATOM 792 N N . LEU A 1 102 ? 18.609 -1.431 3.396 1 95.69 102 LEU A N 1
ATOM 793 C CA . LEU A 1 102 ? 17.422 -0.764 2.895 1 95.69 102 LEU A CA 1
ATOM 794 C C . LEU A 1 102 ? 16.453 -0.438 4.035 1 95.69 102 LEU A C 1
ATOM 796 O O . LEU A 1 102 ? 15.992 0.697 4.148 1 95.69 102 LEU A O 1
ATOM 800 N N . ILE A 1 103 ? 16.266 -1.35 4.906 1 96.69 103 ILE A N 1
ATOM 801 C CA . ILE A 1 103 ? 15.32 -1.205 6 1 96.69 103 ILE A CA 1
ATOM 802 C C . ILE A 1 103 ? 15.836 -0.176 7.004 1 96.69 103 ILE A C 1
ATOM 804 O O . ILE A 1 103 ? 15.078 0.686 7.461 1 96.69 103 ILE A O 1
ATOM 808 N N . LEU A 1 104 ? 17.062 -0.26 7.305 1 96.75 104 LEU A N 1
ATOM 809 C CA . LEU A 1 104 ? 17.656 0.645 8.289 1 96.75 104 LEU A CA 1
ATOM 810 C C . LEU A 1 104 ? 17.594 2.09 7.801 1 96.75 104 LEU A C 1
ATOM 812 O O . LEU A 1 104 ? 17.203 2.984 8.555 1 96.75 104 LEU A O 1
ATOM 816 N N . PHE A 1 105 ? 17.938 2.271 6.602 1 97.81 105 PHE A N 1
ATOM 817 C CA . PHE A 1 105 ? 17.922 3.619 6.047 1 97.81 105 PHE A CA 1
ATOM 818 C C . PHE A 1 105 ? 16.5 4.152 5.969 1 97.81 105 PHE A C 1
ATOM 820 O O . PHE A 1 105 ? 16.25 5.32 6.266 1 97.81 105 PHE A O 1
ATOM 827 N N . HIS A 1 106 ? 15.586 3.299 5.52 1 98.56 106 HIS A N 1
ATOM 828 C CA . HIS A 1 106 ? 14.188 3.717 5.422 1 98.56 106 HIS A CA 1
ATOM 829 C C . HIS A 1 106 ? 13.633 4.094 6.789 1 98.56 106 HIS A C 1
ATOM 831 O O . HIS A 1 106 ? 13.008 5.148 6.941 1 98.56 106 HIS A O 1
ATOM 837 N N . LEU A 1 107 ? 13.875 3.303 7.805 1 97.56 107 LEU A N 1
ATOM 838 C CA . LEU A 1 107 ? 13.383 3.568 9.156 1 97.56 107 LEU A CA 1
ATOM 839 C C . LEU A 1 107 ? 13.992 4.852 9.711 1 97.56 107 LEU A C 1
ATOM 841 O O . LEU A 1 107 ? 13.328 5.602 10.422 1 97.56 107 LEU A O 1
ATOM 845 N N . TYR A 1 108 ? 15.25 4.98 9.43 1 98.19 108 TYR A N 1
ATOM 846 C CA . TYR A 1 108 ? 15.914 6.203 9.875 1 98.19 108 TYR A CA 1
ATOM 847 C C . TYR A 1 108 ? 15.211 7.434 9.305 1 98.19 108 TYR A C 1
ATOM 849 O O . TYR A 1 108 ? 14.93 8.383 10.039 1 98.19 108 TYR A O 1
ATOM 857 N N . LEU A 1 109 ? 14.906 7.449 8.031 1 97.25 109 LEU A N 1
ATOM 858 C CA . LEU A 1 109 ? 14.273 8.602 7.391 1 97.25 109 LEU A CA 1
ATOM 859 C C . LEU A 1 109 ? 12.867 8.82 7.941 1 97.25 109 LEU A C 1
ATOM 861 O O . LEU A 1 109 ? 12.438 9.961 8.109 1 97.25 109 LEU A O 1
ATOM 865 N N . LEU A 1 110 ? 12.195 7.746 8.188 1 96.5 110 LEU A N 1
ATOM 866 C CA . LEU A 1 110 ? 10.883 7.875 8.812 1 96.5 110 LEU A CA 1
ATOM 867 C C . LEU A 1 110 ? 10.992 8.539 10.18 1 96.5 110 LEU A C 1
ATOM 869 O O . LEU A 1 110 ? 10.195 9.422 10.516 1 96.5 110 LEU A O 1
ATOM 873 N N . PHE A 1 111 ? 11.969 8.102 10.875 1 96.38 111 PHE A N 1
ATOM 874 C CA . PHE A 1 111 ? 12.148 8.586 12.234 1 96.38 111 PHE A CA 1
ATOM 875 C C . PHE A 1 111 ? 12.516 10.07 12.234 1 96.38 111 PHE A C 1
ATOM 877 O O . PHE A 1 111 ? 11.945 10.852 13 1 96.38 111 PHE A O 1
ATOM 884 N N . VAL A 1 112 ? 13.461 10.406 11.414 1 94.75 112 VAL A N 1
ATOM 885 C CA . VAL A 1 112 ? 13.945 11.781 11.406 1 94.75 112 VAL A CA 1
ATOM 886 C C . VAL A 1 112 ? 12.828 12.719 10.953 1 94.75 112 VAL A C 1
ATOM 888 O O . VAL A 1 112 ? 12.75 13.859 11.406 1 94.75 112 VAL A O 1
ATOM 891 N N . ASN A 1 113 ? 11.945 12.273 10.109 1 93.38 113 ASN A N 1
ATOM 892 C CA . ASN A 1 113 ? 10.867 13.109 9.586 1 93.38 113 ASN A CA 1
ATOM 893 C C . ASN A 1 113 ? 9.547 12.828 10.297 1 93.38 113 ASN A C 1
ATOM 895 O O . ASN A 1 113 ? 8.477 13.164 9.781 1 93.38 113 ASN A O 1
ATOM 899 N N . ARG A 1 114 ? 9.555 12.242 11.469 1 92.38 114 ARG A N 1
ATOM 900 C CA . ARG A 1 114 ? 8.375 11.727 12.148 1 92.38 114 ARG A CA 1
ATOM 901 C C . ARG A 1 114 ? 7.391 12.852 12.461 1 92.38 114 ARG A C 1
ATOM 903 O O . ARG A 1 114 ? 6.18 12.641 12.477 1 92.38 114 ARG A O 1
ATOM 910 N N . LYS A 1 115 ? 7.812 14.039 12.656 1 90.88 115 LYS A N 1
ATOM 911 C CA . LYS A 1 115 ? 6.93 15.148 13 1 90.88 115 LYS A CA 1
ATOM 912 C C . LYS A 1 115 ? 5.98 15.477 11.852 1 90.88 115 LYS A C 1
ATOM 914 O O . LYS A 1 115 ? 4.859 15.93 12.078 1 90.88 115 LYS A O 1
ATOM 919 N N . TYR A 1 116 ? 6.469 15.164 10.672 1 90.12 116 TYR A N 1
ATOM 920 C CA . TYR A 1 116 ? 5.668 15.492 9.5 1 90.12 116 TYR A CA 1
ATOM 921 C C . TYR A 1 116 ? 4.586 14.445 9.266 1 90.12 116 TYR A C 1
ATOM 923 O O . TYR A 1 116 ? 3.639 14.68 8.508 1 90.12 116 TYR A O 1
ATOM 931 N N . TYR A 1 117 ? 4.75 13.305 9.93 1 89.38 117 TYR A N 1
ATOM 932 C CA . TYR A 1 117 ? 3.762 12.242 9.789 1 89.38 117 TYR A CA 1
ATOM 933 C C . TYR A 1 117 ? 2.709 12.328 10.891 1 89.38 117 TYR A C 1
ATOM 935 O O . TYR A 1 117 ? 1.714 11.602 10.867 1 89.38 117 TYR A O 1
ATOM 943 N N . ALA A 1 118 ? 2.838 13.195 11.82 1 84.75 118 ALA A N 1
ATOM 944 C CA . ALA A 1 118 ? 1.979 13.297 13 1 84.75 118 ALA A CA 1
ATOM 945 C C . ALA A 1 118 ? 0.536 13.594 12.602 1 84.75 118 ALA A C 1
ATOM 947 O O . ALA A 1 118 ? -0.402 13.062 13.203 1 84.75 118 ALA A O 1
ATOM 948 N N . ASN A 1 119 ? 0.352 14.32 11.602 1 84.12 119 ASN A N 1
ATOM 949 C CA . ASN A 1 119 ? -0.992 14.703 11.18 1 84.12 119 ASN A CA 1
ATOM 950 C C . ASN A 1 119 ? -1.765 13.516 10.625 1 84.12 119 ASN A C 1
ATOM 952 O O . ASN A 1 119 ? -2.99 13.562 10.508 1 84.12 119 ASN A O 1
ATOM 956 N N . LEU A 1 120 ? -1.031 12.531 10.258 1 87.38 120 LEU A N 1
ATOM 957 C CA . LEU A 1 120 ? -1.679 11.328 9.734 1 87.38 120 LEU A CA 1
ATOM 958 C C . LEU A 1 120 ? -2.379 10.562 10.852 1 87.38 120 LEU A C 1
ATOM 960 O O . LEU A 1 120 ? -3.238 9.719 10.586 1 87.38 120 LEU A O 1
ATOM 964 N N . LEU A 1 121 ? -1.96 10.898 12.094 1 85.12 121 LEU A N 1
ATOM 965 C CA . LEU A 1 121 ? -2.51 10.164 13.227 1 85.12 121 LEU A CA 1
ATOM 966 C C . LEU A 1 121 ? -3.551 11 13.961 1 85.12 121 LEU A C 1
ATOM 968 O O . LEU A 1 121 ? -3.812 10.773 15.141 1 85.12 121 LEU A O 1
ATOM 972 N N . THR A 1 122 ? -4.035 11.906 13.195 1 80.88 122 THR A N 1
ATOM 973 C CA . THR A 1 122 ? -5.098 12.719 13.781 1 80.88 122 THR A CA 1
ATOM 974 C C . THR A 1 122 ? -6.336 11.867 14.055 1 80.88 122 THR A C 1
ATOM 976 O O . THR A 1 122 ? -6.742 11.062 13.211 1 80.88 122 THR A O 1
ATOM 979 N N . LYS A 1 123 ? -6.801 11.969 15.25 1 78.94 123 LYS A N 1
ATOM 980 C CA . LYS A 1 123 ? -7.949 11.188 15.695 1 78.94 123 LYS A CA 1
ATOM 981 C C . LYS A 1 123 ? -9.258 11.812 15.227 1 78.94 123 LYS A C 1
ATOM 983 O O . LYS A 1 123 ? -9.383 13.039 15.188 1 78.94 123 LYS A O 1
ATOM 988 N N . MET B 1 1 ? -23.594 17.312 4.449 1 50.03 1 MET B N 1
ATOM 989 C CA . MET B 1 1 ? -22.172 17.031 4.273 1 50.03 1 MET B CA 1
ATOM 990 C C . MET B 1 1 ? -21.719 15.906 5.195 1 50.03 1 MET B C 1
ATOM 992 O O . MET B 1 1 ? -20.984 15.016 4.77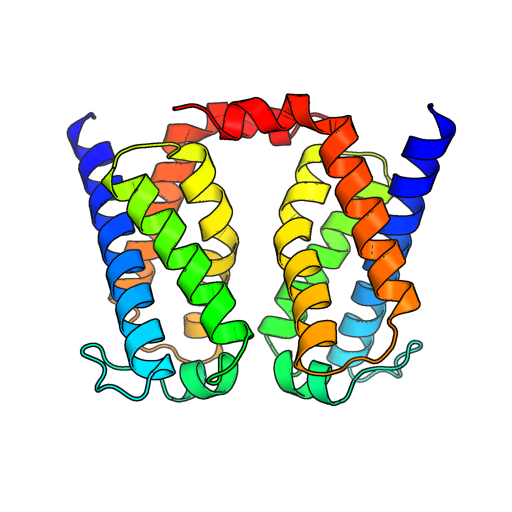 1 50.03 1 MET B O 1
ATOM 996 N N . PHE B 1 2 ? -22.266 15.82 6.418 1 66.31 2 PHE B N 1
ATOM 997 C CA . PHE B 1 2 ? -22.031 14.883 7.512 1 66.31 2 PHE B CA 1
ATOM 998 C C . PHE B 1 2 ? -22.484 13.477 7.125 1 66.31 2 PHE B C 1
ATOM 1000 O O . PHE B 1 2 ? -21.766 12.5 7.355 1 66.31 2 PHE B O 1
ATOM 1007 N N . THR B 1 3 ? -23.359 13.57 6.25 1 88.5 3 THR B N 1
ATOM 1008 C CA . THR B 1 3 ? -23.984 12.273 6 1 88.5 3 THR B CA 1
ATOM 1009 C C . THR B 1 3 ? -23.219 11.508 4.926 1 88.5 3 THR B C 1
ATOM 1011 O O . THR B 1 3 ? -22.938 10.32 5.082 1 88.5 3 THR B O 1
ATOM 1014 N N . LEU B 1 4 ? -22.812 12.32 3.932 1 93.12 4 LEU B N 1
ATOM 1015 C CA . LEU B 1 4 ? -22.109 11.672 2.832 1 93.12 4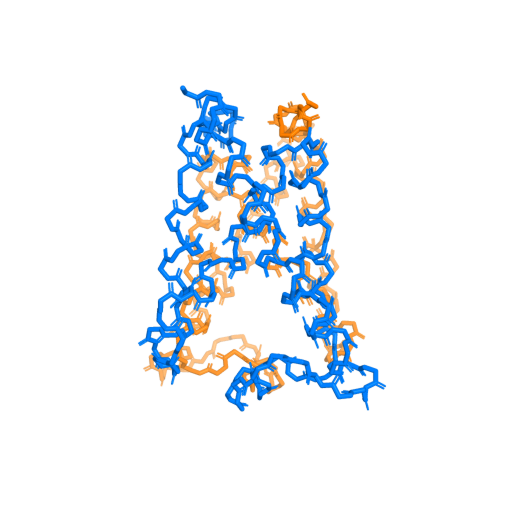 LEU B CA 1
ATOM 1016 C C . LEU B 1 4 ? -20.75 11.141 3.297 1 93.12 4 LEU B C 1
ATOM 1018 O O . LEU B 1 4 ? -20.359 10.023 2.938 1 93.12 4 LEU B O 1
ATOM 1022 N N . PHE B 1 5 ? -20.125 11.898 4.16 1 96.38 5 PHE B N 1
ATOM 1023 C CA . PHE B 1 5 ? -18.828 11.5 4.711 1 96.38 5 PHE B CA 1
ATOM 1024 C C . PHE B 1 5 ? -18.953 10.188 5.473 1 96.38 5 PHE B C 1
ATOM 1026 O O . PHE B 1 5 ? -18.188 9.25 5.234 1 96.38 5 PHE B O 1
ATOM 1033 N N . HIS B 1 6 ? -19.859 10.125 6.336 1 97.12 6 HIS B N 1
ATOM 1034 C CA . HIS B 1 6 ? -20.016 8.938 7.16 1 97.12 6 HIS B CA 1
ATOM 1035 C C . HIS B 1 6 ? -20.453 7.734 6.316 1 97.12 6 HIS B C 1
ATOM 1037 O O . HIS B 1 6 ? -20 6.613 6.559 1 97.12 6 HIS B O 1
ATOM 1043 N N . ILE B 1 7 ? -21.266 8.023 5.395 1 96.94 7 ILE B N 1
ATOM 1044 C CA . ILE B 1 7 ? -21.719 6.949 4.52 1 96.94 7 ILE B CA 1
ATOM 1045 C C . ILE B 1 7 ? -20.547 6.395 3.727 1 96.94 7 ILE B C 1
ATOM 1047 O O . ILE B 1 7 ? -20.297 5.188 3.727 1 96.94 7 ILE B O 1
ATOM 1051 N N . CYS B 1 8 ? -19.812 7.258 3.088 1 97.38 8 CYS B N 1
ATOM 1052 C CA . CYS B 1 8 ? -18.672 6.836 2.285 1 97.38 8 CYS B CA 1
ATOM 1053 C C . CYS B 1 8 ? -17.641 6.125 3.143 1 97.38 8 CYS B C 1
ATOM 1055 O O . CYS B 1 8 ? -17.094 5.094 2.742 1 97.38 8 CYS B O 1
ATOM 1057 N N . ARG B 1 9 ? -17.422 6.699 4.301 1 97.94 9 ARG B N 1
ATOM 1058 C CA . ARG B 1 9 ? -16.422 6.141 5.219 1 97.94 9 ARG B CA 1
ATOM 1059 C C . ARG B 1 9 ? -16.828 4.738 5.66 1 97.94 9 ARG B C 1
ATOM 1061 O O . ARG B 1 9 ? -16.016 3.809 5.602 1 97.94 9 ARG B O 1
ATOM 1068 N N . VAL B 1 10 ? -18.062 4.578 6.043 1 98 10 VAL B N 1
ATOM 1069 C CA . VAL B 1 10 ? -18.531 3.309 6.59 1 98 10 VAL B CA 1
ATOM 1070 C C . VAL B 1 10 ? -18.641 2.273 5.473 1 98 10 VAL B C 1
ATOM 1072 O O . VAL B 1 10 ? -18.266 1.114 5.652 1 98 10 VAL B O 1
ATOM 1075 N N . VAL B 1 11 ? -19.156 2.639 4.355 1 97.19 11 VAL B N 1
ATOM 1076 C CA . VAL B 1 11 ? -19.312 1.711 3.24 1 97.19 11 VAL B CA 1
ATOM 1077 C C . VAL B 1 11 ? -17.938 1.224 2.781 1 97.19 11 VAL B C 1
ATOM 1079 O O . VAL B 1 11 ? -17.734 0.025 2.582 1 97.19 11 VAL B O 1
ATOM 1082 N N . LEU B 1 12 ? -17.016 2.15 2.654 1 97.94 12 LEU B N 1
ATOM 1083 C CA . LEU B 1 12 ? -15.664 1.755 2.283 1 97.94 12 LEU B CA 1
ATOM 1084 C C . LEU B 1 12 ? -15.078 0.799 3.316 1 97.94 12 LEU B C 1
ATOM 1086 O O . LEU B 1 12 ? -14.453 -0.202 2.957 1 97.94 12 LEU B O 1
ATOM 1090 N N . GLY B 1 13 ? -15.258 1.138 4.582 1 98.38 13 GLY B N 1
ATOM 1091 C CA . GLY B 1 13 ? -14.805 0.257 5.648 1 98.38 13 GLY B CA 1
ATOM 1092 C C . GLY B 1 13 ? -15.383 -1.141 5.555 1 98.38 13 GLY B C 1
ATOM 1093 O O . GLY B 1 13 ? -14.672 -2.129 5.738 1 98.38 13 GLY B O 1
ATOM 1094 N N . ILE B 1 14 ? -16.641 -1.208 5.258 1 97.44 14 ILE B N 1
ATOM 1095 C CA . ILE B 1 14 ? -17.328 -2.492 5.168 1 97.44 14 ILE B CA 1
ATOM 1096 C C . ILE B 1 14 ? -16.781 -3.289 3.986 1 97.44 14 ILE B C 1
ATOM 1098 O O . ILE B 1 14 ? -16.562 -4.5 4.09 1 97.44 14 ILE B O 1
ATOM 1102 N N . ILE B 1 15 ? -16.594 -2.684 2.887 1 95.69 15 ILE B N 1
ATOM 1103 C CA . ILE B 1 15 ? -16.062 -3.346 1.696 1 95.69 15 ILE B CA 1
ATOM 1104 C C . ILE B 1 15 ? -14.711 -3.971 2.008 1 95.69 15 ILE B C 1
ATOM 1106 O O . ILE B 1 15 ? -14.477 -5.148 1.719 1 95.69 15 ILE B O 1
ATOM 1110 N N . PHE B 1 16 ? -13.836 -3.186 2.688 1 97.94 16 PHE B N 1
ATOM 1111 C CA . PHE B 1 16 ? -12.516 -3.697 3.018 1 97.94 16 PHE B CA 1
ATOM 1112 C C . PHE B 1 16 ? -12.602 -4.773 4.094 1 97.94 16 PHE B C 1
ATOM 1114 O O . PHE B 1 16 ? -11.812 -5.723 4.094 1 97.94 16 PHE B O 1
ATOM 1121 N N . LEU B 1 17 ? -13.516 -4.582 4.965 1 98.06 17 LEU B N 1
ATOM 1122 C CA . LEU B 1 17 ? -13.688 -5.582 6.012 1 98.06 17 LEU B CA 1
ATOM 1123 C C . LEU B 1 17 ? -14.117 -6.922 5.422 1 98.06 17 LEU B C 1
ATOM 1125 O O . LEU B 1 17 ? -13.586 -7.969 5.801 1 98.06 17 LEU B O 1
ATOM 1129 N N . MET B 1 18 ? -15.023 -6.859 4.566 1 96.19 18 MET B N 1
ATOM 1130 C CA . MET B 1 18 ? -15.492 -8.086 3.92 1 96.19 18 MET B CA 1
ATOM 1131 C C . MET B 1 18 ? -14.375 -8.742 3.125 1 96.19 18 MET B C 1
ATOM 1133 O O . MET B 1 18 ? -14.234 -9.969 3.141 1 96.19 18 MET B O 1
ATOM 1137 N N . GLY B 1 19 ? -13.656 -7.949 2.443 1 95.25 19 GLY B N 1
ATOM 1138 C CA . GLY B 1 19 ? -12.508 -8.484 1.733 1 95.25 19 GLY B CA 1
ATOM 1139 C C . GLY B 1 19 ? -11.484 -9.125 2.652 1 95.25 19 GLY B C 1
ATOM 1140 O O . GLY B 1 19 ? -10.961 -10.203 2.35 1 95.25 19 GLY B O 1
ATOM 1141 N N . ALA B 1 20 ? -11.211 -8.461 3.762 1 97.94 20 ALA B N 1
ATOM 1142 C CA . ALA B 1 20 ? -10.25 -8.977 4.727 1 97.94 20 ALA B CA 1
ATOM 1143 C C . ALA B 1 20 ? -10.727 -10.297 5.336 1 97.94 20 ALA B C 1
ATOM 1145 O O . ALA B 1 20 ? -9.961 -11.258 5.422 1 97.94 20 ALA B O 1
ATOM 1146 N N . ILE B 1 21 ? -11.922 -10.352 5.719 1 97.69 21 ILE B N 1
ATOM 1147 C CA . ILE B 1 21 ? -12.484 -11.555 6.32 1 97.69 21 ILE B CA 1
ATOM 1148 C C . ILE B 1 21 ? -12.445 -12.703 5.312 1 97.69 21 ILE B C 1
ATOM 1150 O O . ILE B 1 21 ? -12.047 -13.812 5.652 1 97.69 21 ILE B O 1
ATOM 1154 N N . ASN B 1 22 ? -12.828 -12.414 4.125 1 96.81 22 ASN B N 1
ATOM 1155 C CA . ASN B 1 22 ? -12.797 -13.43 3.082 1 96.81 22 ASN B CA 1
ATOM 1156 C C . ASN B 1 22 ? -11.383 -13.961 2.857 1 96.81 22 ASN B C 1
ATOM 1158 O O . ASN B 1 22 ? -11.188 -15.164 2.689 1 96.81 22 ASN B O 1
ATOM 1162 N N . GLY B 1 23 ? -10.5 -13.031 2.801 1 96.5 23 GLY B N 1
ATOM 1163 C CA . GLY B 1 23 ? -9.117 -13.445 2.613 1 96.5 23 GLY B CA 1
ATOM 1164 C C . GLY B 1 23 ? -8.594 -14.32 3.736 1 96.5 23 GLY B C 1
ATOM 1165 O O . GLY B 1 23 ? -7.871 -15.289 3.494 1 96.5 23 GLY B O 1
ATOM 1166 N N . PHE B 1 24 ? -8.922 -13.969 4.949 1 97.75 24 PHE B N 1
ATOM 1167 C CA . PHE B 1 24 ? -8.461 -14.766 6.082 1 97.75 24 PHE B CA 1
ATOM 1168 C C . PHE B 1 24 ? -9.188 -16.109 6.129 1 97.75 24 PHE B C 1
ATOM 1170 O O . PHE B 1 24 ? -8.609 -17.109 6.551 1 97.75 24 PHE B O 1
ATOM 1177 N N . PHE B 1 25 ? -10.445 -16.141 5.715 1 96.94 25 PHE B N 1
ATOM 1178 C CA . PHE B 1 25 ? -11.117 -17.422 5.551 1 96.94 25 PHE B CA 1
ATOM 1179 C C . PHE B 1 25 ? -10.352 -18.312 4.574 1 96.94 25 PHE B C 1
ATOM 1181 O O . PHE B 1 25 ? -10.094 -19.484 4.867 1 96.94 25 PHE B O 1
ATOM 1188 N N . PHE B 1 26 ? -10.008 -17.734 3.475 1 95.62 26 PHE B N 1
ATOM 1189 C CA . PHE B 1 26 ? -9.234 -18.469 2.484 1 95.62 26 PHE B CA 1
ATOM 1190 C C . PHE B 1 26 ? -7.914 -18.953 3.074 1 95.62 26 PHE B C 1
ATOM 1192 O O . PHE B 1 26 ? -7.527 -20.109 2.893 1 95.62 26 PHE B O 1
ATOM 1199 N N . PHE B 1 27 ? -7.277 -18.094 3.766 1 96.25 27 PHE B N 1
ATOM 1200 C CA . PHE B 1 27 ? -5.98 -18.406 4.359 1 96.25 27 PHE B CA 1
ATOM 1201 C C . PHE B 1 27 ? -6.086 -19.594 5.301 1 96.25 27 PHE B C 1
ATOM 1203 O O . PHE B 1 27 ? -5.207 -20.469 5.316 1 96.25 27 PHE B O 1
ATOM 1210 N N . PHE B 1 28 ? -7.102 -19.703 6.039 1 97 28 PHE B N 1
ATOM 1211 C CA . PHE B 1 28 ? -7.25 -20.75 7.047 1 97 28 PHE B CA 1
ATOM 1212 C C . PHE B 1 28 ? -7.93 -21.984 6.461 1 97 28 PHE B C 1
ATOM 1214 O O . PHE B 1 28 ? -8.18 -22.953 7.172 1 97 28 PHE B O 1
ATOM 1221 N N . GLY B 1 29 ? -8.305 -21.953 5.207 1 94.62 29 GLY B N 1
ATOM 1222 C CA . GLY B 1 29 ? -8.875 -23.125 4.539 1 94.62 29 GLY B CA 1
ATOM 1223 C C . GLY B 1 29 ? -10.367 -23.25 4.746 1 94.62 29 GLY B C 1
ATOM 1224 O O . GLY B 1 29 ? -10.93 -24.328 4.574 1 94.62 29 GLY B O 1
ATOM 1225 N N . PHE B 1 30 ? -10.969 -22.141 5.16 1 96.06 30 PHE B N 1
ATOM 1226 C CA . PHE B 1 30 ? -12.414 -22.141 5.312 1 96.06 30 PHE B CA 1
ATOM 1227 C C . PHE B 1 30 ? -13.094 -21.75 4 1 96.06 30 PHE B C 1
ATOM 1229 O O . PHE B 1 30 ? -12.453 -21.219 3.1 1 96.06 30 PHE B O 1
ATOM 1236 N N . ASP B 1 31 ? -14.398 -22.047 3.951 1 95.19 31 ASP B N 1
ATOM 1237 C CA . ASP B 1 31 ? -15.18 -21.578 2.807 1 95.19 31 ASP B CA 1
ATOM 1238 C C . ASP B 1 31 ? -15.328 -20.062 2.822 1 95.19 31 ASP B C 1
ATOM 1240 O O . ASP B 1 31 ? -15.641 -19.469 3.859 1 95.19 31 ASP B O 1
ATOM 1244 N N . THR B 1 32 ? -14.984 -19.516 1.604 1 93.75 32 THR B N 1
ATOM 1245 C CA . THR B 1 32 ? -15.164 -18.078 1.475 1 93.75 32 THR B CA 1
ATOM 1246 C C . THR B 1 32 ? -16.625 -17.734 1.141 1 93.75 32 THR B C 1
ATOM 1248 O O . THR B 1 32 ? -17.359 -18.594 0.628 1 93.75 32 THR B O 1
ATOM 1251 N N . PHE B 1 33 ? -17.062 -16.531 1.518 1 91.94 33 PHE B N 1
ATOM 1252 C CA . PHE B 1 33 ? -18.469 -16.172 1.289 1 91.94 33 PHE B CA 1
ATOM 1253 C C . PHE B 1 33 ? -18.594 -15.219 0.102 1 91.94 33 PHE B C 1
ATOM 1255 O O . PHE B 1 33 ? -19.703 -14.961 -0.373 1 91.94 33 PHE B O 1
ATOM 1262 N N . LEU B 1 34 ? -17.531 -14.695 -0.357 1 88.19 34 LEU B N 1
ATOM 1263 C CA . LEU B 1 34 ? -17.5 -13.883 -1.572 1 88.19 34 LEU B CA 1
ATOM 1264 C C . LEU B 1 34 ? -16.75 -14.609 -2.684 1 88.19 34 LEU B C 1
ATOM 1266 O O . LEU B 1 34 ? -15.773 -15.32 -2.42 1 88.19 34 LEU B O 1
ATOM 1270 N N . PRO B 1 35 ? -17.266 -14.422 -3.867 1 83.88 35 PRO B N 1
ATOM 1271 C CA . PRO B 1 35 ? -16.516 -15.008 -4.984 1 83.88 35 PRO B CA 1
ATOM 1272 C C . PRO B 1 35 ? -15.086 -14.484 -5.074 1 83.88 35 PRO B C 1
ATOM 1274 O O . PRO B 1 35 ? -14.836 -13.305 -4.812 1 83.88 35 PRO B O 1
ATOM 1277 N N . GLU B 1 36 ? -14.25 -15.453 -5.316 1 81.44 36 GLU B N 1
ATOM 1278 C CA . GLU B 1 36 ? -12.852 -15.078 -5.469 1 81.44 36 GLU B CA 1
ATOM 1279 C C . GLU B 1 36 ? -12.398 -15.203 -6.922 1 81.44 36 GLU B C 1
ATOM 1281 O O . GLU B 1 36 ? -12.844 -16.109 -7.641 1 81.44 36 GLU B O 1
ATOM 1286 N N . SER B 1 37 ? -11.641 -14.266 -7.281 1 85.38 37 SER B N 1
ATOM 1287 C CA . SER B 1 37 ? -10.984 -14.359 -8.586 1 85.38 37 SER B CA 1
ATOM 1288 C C . SER B 1 37 ? -9.828 -15.359 -8.555 1 85.38 37 SER B C 1
ATOM 1290 O O . SER B 1 37 ? -8.898 -15.211 -7.758 1 85.38 37 SER B O 1
ATOM 1292 N N . PRO B 1 38 ? -9.891 -16.438 -9.367 1 90.69 38 PRO B N 1
ATOM 1293 C CA . PRO B 1 38 ? -8.758 -17.344 -9.445 1 90.69 38 PRO B CA 1
ATOM 1294 C C . PRO B 1 38 ? -7.438 -16.641 -9.727 1 90.69 38 PRO B C 1
ATOM 1296 O O . PRO B 1 38 ? -6.387 -17.047 -9.234 1 90.69 38 PRO B O 1
ATOM 1299 N N . LYS B 1 39 ? -7.531 -15.625 -10.508 1 92.44 39 LYS B N 1
ATOM 1300 C CA . LYS B 1 39 ? -6.328 -14.867 -10.836 1 92.44 39 LYS B CA 1
ATOM 1301 C C . LYS B 1 39 ? -5.824 -14.086 -9.625 1 92.44 39 LYS B C 1
ATOM 1303 O O . LYS B 1 39 ? -4.617 -13.891 -9.461 1 92.44 39 LYS B O 1
ATOM 1308 N N . ALA B 1 40 ? -6.754 -13.656 -8.766 1 91.44 40 ALA B N 1
ATOM 1309 C CA . ALA B 1 40 ? -6.359 -13 -7.52 1 91.44 40 ALA B CA 1
ATOM 1310 C C . ALA B 1 40 ? -5.695 -13.992 -6.566 1 91.44 40 ALA B C 1
ATOM 1312 O O . ALA B 1 40 ? -4.719 -13.656 -5.895 1 91.44 40 ALA B O 1
ATOM 1313 N N . ILE B 1 41 ? -6.25 -15.117 -6.559 1 91.81 41 ILE B N 1
ATOM 1314 C CA . ILE B 1 41 ? -5.684 -16.172 -5.727 1 91.81 41 ILE B CA 1
ATOM 1315 C C . ILE B 1 41 ? -4.273 -16.516 -6.211 1 91.81 41 ILE B C 1
ATOM 1317 O O . ILE B 1 41 ? -3.367 -16.719 -5.406 1 91.81 41 ILE B O 1
ATOM 1321 N N . ALA B 1 42 ? -4.152 -16.625 -7.504 1 91.44 42 ALA B N 1
ATOM 1322 C CA . ALA B 1 42 ? -2.838 -16.906 -8.07 1 91.44 42 ALA B CA 1
ATOM 1323 C C . ALA B 1 42 ? -1.842 -15.797 -7.715 1 91.44 42 ALA B C 1
ATOM 1325 O O . ALA B 1 42 ? -0.663 -16.078 -7.48 1 91.44 42 ALA B O 1
ATOM 1326 N N . LEU B 1 43 ? -2.271 -14.594 -7.68 1 91.38 43 LEU B N 1
ATOM 1327 C CA . LEU B 1 43 ? -1.425 -13.445 -7.379 1 91.38 43 LEU B CA 1
ATOM 1328 C C . LEU B 1 43 ? -1.068 -13.406 -5.895 1 91.38 43 LEU B C 1
ATOM 1330 O O . LEU B 1 43 ? 0.103 -13.266 -5.539 1 91.38 43 LEU B O 1
ATOM 1334 N N . LEU B 1 44 ? -2.035 -13.492 -5.059 1 93.69 44 LEU B N 1
ATOM 1335 C CA . LEU B 1 44 ? -1.839 -13.32 -3.623 1 93.69 44 LEU B CA 1
ATOM 1336 C C . LEU B 1 44 ? -1.336 -14.609 -2.982 1 93.69 44 LEU B C 1
ATOM 1338 O O . LEU B 1 44 ? -0.647 -14.57 -1.961 1 93.69 44 LEU B O 1
ATOM 1342 N N . GLY B 1 45 ? -1.73 -15.688 -3.594 1 91.81 45 GLY B N 1
ATOM 1343 C CA . GLY B 1 45 ? -1.394 -16.969 -3.01 1 91.81 45 GLY B CA 1
ATOM 1344 C C . GLY B 1 45 ? -2.033 -17.203 -1.652 1 91.81 45 GLY B C 1
ATOM 1345 O O . GLY B 1 45 ? -3.1 -16.656 -1.364 1 91.81 45 GLY B O 1
ATOM 1346 N N . ASP B 1 46 ? -1.446 -18.094 -0.919 1 92.31 46 ASP B N 1
ATOM 1347 C CA . ASP B 1 46 ? -1.925 -18.438 0.419 1 92.31 46 ASP B CA 1
ATOM 1348 C C . ASP B 1 46 ? -0.824 -18.25 1.46 1 92.31 46 ASP B C 1
ATOM 1350 O O . ASP B 1 46 ? -0.786 -18.953 2.469 1 92.31 46 ASP B O 1
ATOM 1354 N N . GLY B 1 47 ? 0.043 -17.375 1.244 1 93.81 47 GLY B N 1
ATOM 1355 C CA . GLY B 1 47 ? 1.187 -17.141 2.109 1 93.81 47 GLY B CA 1
ATOM 1356 C C . GLY B 1 47 ? 1.232 -15.727 2.656 1 93.81 47 GLY B C 1
ATOM 1357 O O . GLY B 1 47 ? 0.202 -15.172 3.039 1 93.81 47 GLY B O 1
ATOM 1358 N N . TYR B 1 48 ? 2.451 -15.211 2.74 1 94.44 48 TYR B N 1
ATOM 1359 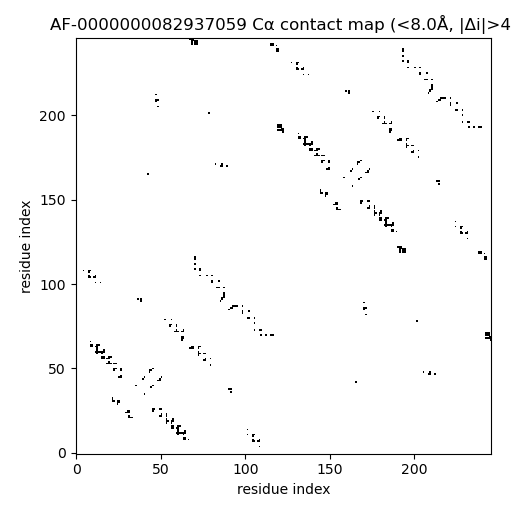C CA . TYR B 1 48 ? 2.717 -13.969 3.455 1 94.44 48 TYR B CA 1
ATOM 1360 C C . TYR B 1 48 ? 2.018 -12.789 2.783 1 94.44 48 TYR B C 1
ATOM 1362 O O . TYR B 1 48 ? 1.537 -11.875 3.459 1 94.44 48 TYR B O 1
ATOM 1370 N N . LEU B 1 49 ? 2.047 -12.844 1.422 1 95.94 49 LEU B N 1
ATOM 1371 C CA . LEU B 1 49 ? 1.504 -11.688 0.707 1 95.94 49 LEU B CA 1
ATOM 1372 C C . LEU B 1 49 ? 0.016 -11.523 0.997 1 95.94 49 LEU B C 1
ATOM 1374 O O . LEU B 1 49 ? -0.453 -10.406 1.236 1 95.94 49 LEU B O 1
ATOM 1378 N N . LEU B 1 50 ? -0.697 -12.672 0.953 1 97 50 LEU B N 1
ATOM 1379 C CA . LEU B 1 50 ? -2.113 -12.633 1.303 1 97 50 LEU B CA 1
ATOM 1380 C C . LEU B 1 50 ? -2.311 -12.094 2.715 1 97 50 LEU B C 1
ATOM 1382 O O . LEU B 1 50 ? -3.139 -11.203 2.932 1 97 50 LEU B O 1
ATOM 1386 N N . VAL B 1 51 ? -1.6 -12.586 3.629 1 97.12 51 VAL B N 1
ATOM 1387 C CA . VAL B 1 51 ? -1.736 -12.211 5.035 1 97.12 51 VAL B CA 1
ATOM 1388 C C . VAL B 1 51 ? -1.431 -10.727 5.207 1 97.12 51 VAL B C 1
ATOM 1390 O O . VAL B 1 51 ? -2.133 -10.023 5.938 1 97.12 51 VAL B O 1
ATOM 1393 N N . MET B 1 52 ? -0.441 -10.297 4.531 1 97.19 52 MET B N 1
ATOM 1394 C CA . MET B 1 52 ? -0.05 -8.891 4.66 1 97.19 52 MET B CA 1
ATOM 1395 C C . MET B 1 52 ? -1.128 -7.973 4.098 1 97.19 52 MET B C 1
ATOM 1397 O O . MET B 1 52 ? -1.535 -7.012 4.754 1 97.19 52 MET B O 1
ATOM 1401 N N . VAL B 1 53 ? -1.55 -8.219 2.922 1 97.94 53 VAL B N 1
ATOM 1402 C CA . VAL B 1 53 ? -2.555 -7.391 2.264 1 97.94 53 VAL B CA 1
ATOM 1403 C C . VAL B 1 53 ? -3.838 -7.383 3.094 1 97.94 53 VAL B C 1
ATOM 1405 O O . VAL B 1 53 ? -4.395 -6.316 3.375 1 97.94 53 VAL B O 1
ATOM 1408 N N . LYS B 1 54 ? -4.316 -8.547 3.51 1 98.25 54 LYS B N 1
ATOM 1409 C CA . LYS B 1 54 ? -5.586 -8.648 4.227 1 98.25 54 LYS B CA 1
ATOM 1410 C C . LYS B 1 54 ? -5.473 -8.055 5.629 1 98.25 54 LYS B C 1
ATOM 1412 O O . LYS B 1 54 ? -6.445 -7.5 6.152 1 98.25 54 LYS B O 1
ATOM 1417 N N . SER B 1 55 ? -4.293 -8.094 6.23 1 98.44 55 SER B N 1
ATOM 1418 C CA . SER B 1 55 ? -4.098 -7.461 7.531 1 98.44 55 SER B CA 1
ATOM 1419 C C . SER B 1 55 ? -4.23 -5.945 7.434 1 98.44 55 SER B C 1
ATOM 1421 O O . SER B 1 55 ? -4.848 -5.316 8.289 1 98.44 55 SER B O 1
ATOM 1423 N N . VAL B 1 56 ? -3.627 -5.387 6.398 1 98.31 56 VAL B N 1
ATOM 1424 C CA . VAL B 1 56 ? -3.742 -3.947 6.191 1 98.31 56 VAL B CA 1
ATOM 1425 C C . VAL B 1 56 ? -5.195 -3.58 5.906 1 98.31 56 VAL B C 1
ATOM 1427 O O . VAL B 1 56 ? -5.711 -2.59 6.434 1 98.31 56 VAL B O 1
ATOM 1430 N N . GLU B 1 57 ? -5.82 -4.371 5.078 1 98.69 57 GLU B N 1
ATOM 1431 C CA . GLU B 1 57 ? -7.238 -4.152 4.812 1 98.69 57 GLU B CA 1
ATOM 1432 C C . GLU B 1 57 ? -8.055 -4.191 6.098 1 98.69 57 GLU B C 1
ATOM 1434 O O . GLU B 1 57 ? -8.914 -3.334 6.324 1 98.69 57 GLU B O 1
ATOM 1439 N N . LEU B 1 58 ? -7.812 -5.148 6.855 1 98.75 58 LEU B N 1
ATOM 1440 C CA . LEU B 1 58 ? -8.539 -5.324 8.109 1 98.75 58 LEU B CA 1
ATOM 1441 C C . LEU B 1 58 ? -8.328 -4.129 9.031 1 98.75 58 LEU B C 1
ATOM 1443 O O . LEU B 1 58 ? -9.297 -3.574 9.562 1 98.75 58 LEU B O 1
ATOM 1447 N N . LEU B 1 59 ? -7.129 -3.76 9.227 1 98.62 59 LEU B N 1
ATOM 1448 C CA . LEU B 1 59 ? -6.805 -2.627 10.086 1 98.62 59 LEU B CA 1
ATOM 1449 C C . LEU B 1 59 ? -7.477 -1.354 9.586 1 98.62 59 LEU B C 1
ATOM 1451 O O . LEU B 1 59 ? -8.133 -0.646 10.359 1 98.62 59 LEU B O 1
ATOM 1455 N N . GLY B 1 60 ? -7.262 -1.087 8.289 1 98.62 60 GLY B N 1
ATOM 1456 C CA . GLY B 1 60 ? -7.879 0.093 7.703 1 98.62 60 GLY B CA 1
ATOM 1457 C C . GLY B 1 60 ? -9.391 0.095 7.824 1 98.62 60 GLY B C 1
ATOM 1458 O O . GLY B 1 60 ? -9.992 1.125 8.133 1 98.62 60 GLY B O 1
ATOM 1459 N N . ALA B 1 61 ? -9.969 -1.051 7.59 1 98.81 61 ALA B N 1
ATOM 1460 C CA . ALA B 1 61 ? -11.422 -1.188 7.672 1 98.81 61 ALA B CA 1
ATOM 1461 C C . ALA B 1 61 ? -11.922 -0.877 9.078 1 98.81 61 ALA B C 1
ATOM 1463 O O . ALA B 1 61 ? -12.898 -0.14 9.25 1 98.81 61 ALA B O 1
ATOM 1464 N N . ILE B 1 62 ? -11.281 -1.356 10.07 1 98.75 62 ILE B N 1
ATOM 1465 C CA . ILE B 1 62 ? -11.672 -1.159 11.461 1 98.75 62 ILE B CA 1
ATOM 1466 C C . ILE B 1 62 ? -11.555 0.319 11.828 1 98.75 62 ILE B C 1
ATOM 1468 O O . ILE B 1 62 ? -12.445 0.882 12.461 1 98.75 62 ILE B O 1
ATOM 1472 N N . LEU B 1 63 ? -10.492 0.911 11.453 1 98.69 63 LEU B N 1
ATOM 1473 C CA . LEU B 1 63 ? -10.281 2.324 11.75 1 98.69 63 LEU B CA 1
ATOM 1474 C C . LEU B 1 63 ? -11.344 3.184 11.07 1 98.69 63 LEU B C 1
ATOM 1476 O O . LEU B 1 63 ? -11.859 4.125 11.672 1 98.69 63 LEU B O 1
ATOM 1480 N N . LEU B 1 64 ? -11.648 2.848 9.805 1 98.5 64 LEU B N 1
ATOM 1481 C CA . LEU B 1 64 ? -12.664 3.602 9.078 1 98.5 64 LEU B CA 1
ATOM 1482 C C . LEU B 1 64 ? -14.031 3.467 9.742 1 98.5 64 LEU B C 1
ATOM 1484 O O . LEU B 1 64 ? -14.711 4.465 9.969 1 98.5 64 LEU B O 1
ATOM 1488 N N . ILE B 1 65 ? -14.391 2.309 10.023 1 98.56 65 ILE B N 1
ATOM 1489 C CA . ILE B 1 65 ? -15.703 2.051 10.602 1 98.56 65 ILE B CA 1
ATOM 1490 C C . ILE B 1 65 ? -15.797 2.689 11.984 1 98.56 65 ILE B C 1
ATOM 1492 O O . ILE B 1 65 ? -16.844 3.223 12.367 1 98.56 65 ILE B O 1
ATOM 1496 N N . ALA B 1 66 ? -14.734 2.721 12.742 1 98.19 66 ALA B N 1
ATOM 1497 C CA . ALA B 1 66 ? -14.695 3.279 14.094 1 98.19 66 ALA B CA 1
ATOM 1498 C C . ALA B 1 66 ? -14.562 4.797 14.055 1 98.19 66 ALA B C 1
ATOM 1500 O O . ALA B 1 66 ? -14.633 5.461 15.086 1 98.19 66 ALA B O 1
ATOM 1501 N N . ASN B 1 67 ? -14.391 5.285 12.844 1 97.38 67 ASN B N 1
ATOM 1502 C CA . ASN B 1 67 ? -14.18 6.723 12.688 1 97.38 67 ASN B CA 1
ATOM 1503 C C . ASN B 1 67 ? -12.992 7.207 13.516 1 97.38 67 ASN B C 1
ATOM 1505 O O . ASN B 1 67 ? -13.102 8.188 14.258 1 97.38 67 ASN B O 1
ATOM 1509 N N . ARG B 1 68 ? -11.992 6.422 13.414 1 97 68 ARG B N 1
ATOM 1510 C CA . ARG B 1 68 ? -10.734 6.734 14.086 1 97 68 ARG B CA 1
ATOM 1511 C C . ARG B 1 68 ? -9.562 6.695 13.109 1 97 68 ARG B C 1
ATOM 1513 O O . ARG B 1 68 ? -9.422 5.742 12.344 1 97 68 ARG B O 1
ATOM 1520 N N . TYR B 1 69 ? -8.703 7.773 13.156 1 96.94 69 TYR B N 1
ATOM 1521 C CA . TYR B 1 69 ? -7.52 7.848 12.305 1 96.94 69 TYR B CA 1
ATOM 1522 C C . TYR B 1 69 ? -7.879 7.629 10.844 1 96.94 69 TYR B C 1
ATOM 1524 O O . TYR B 1 69 ? -7.266 6.805 10.164 1 96.94 69 TYR B O 1
ATOM 1532 N N . VAL B 1 70 ? -8.898 8.336 10.422 1 96.69 70 VAL B N 1
ATOM 1533 C CA . VAL B 1 70 ? -9.438 8.18 9.07 1 96.69 70 VAL B CA 1
ATOM 1534 C C . VAL B 1 70 ? -8.375 8.562 8.039 1 96.69 70 VAL B C 1
ATOM 1536 O O . VAL B 1 70 ? -8.234 7.898 7.012 1 96.69 70 VAL B O 1
ATOM 1539 N N . VAL B 1 71 ? -7.613 9.578 8.305 1 95.75 71 VAL B N 1
ATOM 1540 C CA . VAL B 1 71 ? -6.57 10.055 7.406 1 95.75 71 VAL B CA 1
ATOM 1541 C C . VAL B 1 71 ? -5.5 8.977 7.242 1 95.75 71 VAL B C 1
ATOM 1543 O O . VAL B 1 71 ? -5.102 8.656 6.121 1 95.75 71 VAL B O 1
ATOM 1546 N N . PHE B 1 72 ? -5.156 8.359 8.344 1 96.44 72 PHE B N 1
ATOM 1547 C CA . PHE B 1 72 ? -4.18 7.281 8.336 1 96.44 72 PHE B CA 1
ATOM 1548 C C . PHE B 1 72 ? -4.73 6.059 7.613 1 96.44 72 PHE B C 1
ATOM 1550 O O . PHE B 1 72 ? -4.055 5.469 6.766 1 96.44 72 PHE B O 1
ATOM 1557 N N . ALA B 1 73 ? -5.91 5.711 7.93 1 97.75 73 ALA B N 1
ATOM 1558 C CA . ALA B 1 73 ? -6.547 4.535 7.348 1 97.75 73 ALA B CA 1
ATOM 1559 C C . ALA B 1 73 ? -6.652 4.664 5.832 1 97.75 73 ALA B C 1
ATOM 1561 O O . ALA B 1 73 ? -6.352 3.717 5.098 1 97.75 73 ALA B O 1
ATOM 1562 N N . THR B 1 74 ? -7.016 5.781 5.367 1 97.25 74 THR B N 1
ATOM 1563 C CA . THR B 1 74 ? -7.176 5.988 3.932 1 97.25 74 THR B CA 1
ATOM 1564 C C . THR B 1 74 ? -5.828 5.93 3.221 1 97.25 74 THR B C 1
ATOM 1566 O O . THR B 1 74 ? -5.73 5.422 2.102 1 97.25 74 THR B O 1
ATOM 1569 N N . LEU B 1 75 ? -4.863 6.328 3.873 1 95.69 75 LEU B N 1
ATOM 1570 C CA . LEU B 1 75 ? -3.535 6.332 3.27 1 95.69 75 LEU B CA 1
ATOM 1571 C C . LEU B 1 75 ? -2.975 4.918 3.178 1 95.69 75 LEU B C 1
ATOM 1573 O O . LEU B 1 75 ? -2.422 4.531 2.145 1 95.69 75 LEU B O 1
ATOM 1577 N N . ILE B 1 76 ? -3.086 4.18 4.234 1 96.81 76 ILE B N 1
ATOM 1578 C CA . ILE B 1 76 ? -2.473 2.855 4.234 1 96.81 76 ILE B CA 1
ATOM 1579 C C . ILE B 1 76 ? -3.238 1.935 3.287 1 96.81 76 ILE B C 1
ATOM 1581 O O . ILE B 1 76 ? -2.682 0.962 2.77 1 96.81 76 ILE B O 1
ATOM 1585 N N . LEU B 1 77 ? -4.469 2.246 2.99 1 98.44 77 LEU B N 1
ATOM 1586 C CA . LEU B 1 77 ? -5.297 1.444 2.098 1 98.44 77 LEU B CA 1
ATOM 1587 C C . LEU B 1 77 ? -5.105 1.868 0.646 1 98.44 77 LEU B C 1
ATOM 1589 O O . LEU B 1 77 ? -5.5 1.147 -0.273 1 98.44 77 LEU B O 1
ATOM 1593 N N . LEU B 1 78 ? -4.512 2.984 0.446 1 97.44 78 LEU B N 1
ATOM 1594 C CA . LEU B 1 78 ? -4.434 3.57 -0.887 1 97.44 78 LEU B CA 1
ATOM 1595 C C . LEU B 1 78 ? -3.676 2.654 -1.842 1 97.44 78 LEU B C 1
ATOM 1597 O O . LEU B 1 78 ? -4.145 2.381 -2.949 1 97.44 78 LEU B O 1
ATOM 1601 N N . PRO B 1 79 ? -2.494 2.135 -1.461 1 96.94 79 PRO B N 1
ATOM 1602 C CA . PRO B 1 79 ? -1.804 1.231 -2.387 1 96.94 79 PRO B CA 1
ATOM 1603 C C . PRO B 1 79 ? -2.631 -0.006 -2.73 1 96.94 79 PRO B C 1
ATOM 1605 O O . PRO B 1 79 ? -2.553 -0.512 -3.852 1 96.94 79 PRO B O 1
ATOM 1608 N N . ILE B 1 80 ? -3.34 -0.474 -1.809 1 97.5 80 ILE B N 1
ATOM 1609 C CA . ILE B 1 80 ? -4.184 -1.646 -2.023 1 97.5 80 ILE B CA 1
ATOM 1610 C C . ILE B 1 80 ? -5.32 -1.295 -2.98 1 97.5 80 ILE B C 1
ATOM 1612 O O . ILE B 1 80 ? -5.617 -2.053 -3.906 1 97.5 80 ILE B O 1
ATOM 1616 N N . THR B 1 81 ? -5.93 -0.184 -2.791 1 97.56 81 THR B N 1
ATOM 1617 C CA . THR B 1 81 ? -7.004 0.274 -3.664 1 97.56 81 THR B CA 1
ATOM 1618 C C . THR B 1 81 ? -6.504 0.443 -5.094 1 97.56 81 THR B C 1
ATOM 1620 O O . THR B 1 81 ? -7.164 0.009 -6.043 1 97.56 81 THR B O 1
ATOM 1623 N N . VAL B 1 82 ? -5.406 1.038 -5.258 1 95.75 82 VAL B N 1
ATOM 1624 C CA . VAL B 1 82 ? -4.828 1.262 -6.578 1 95.75 82 VAL B CA 1
ATOM 1625 C C . VAL B 1 82 ? -4.535 -0.08 -7.25 1 95.75 82 VAL B C 1
ATOM 1627 O O . VAL B 1 82 ? -4.785 -0.25 -8.445 1 95.75 82 VAL B O 1
ATOM 1630 N N . ASN B 1 83 ? -4.016 -0.968 -6.465 1 95.38 83 ASN B N 1
ATOM 1631 C CA . ASN B 1 83 ? -3.729 -2.289 -7.012 1 95.38 83 ASN B CA 1
ATOM 1632 C C . ASN B 1 83 ? -5.008 -3.021 -7.41 1 95.38 83 ASN B C 1
ATOM 1634 O O . ASN B 1 83 ? -5.051 -3.689 -8.445 1 95.38 83 ASN B O 1
ATOM 1638 N N . ILE B 1 84 ? -6 -2.984 -6.574 1 95.06 84 ILE B N 1
ATOM 1639 C CA . ILE B 1 84 ? -7.281 -3.602 -6.898 1 95.06 84 ILE B CA 1
ATOM 1640 C C . ILE B 1 84 ? -7.801 -3.045 -8.219 1 95.06 84 ILE B C 1
ATOM 1642 O O . ILE B 1 84 ? -8.227 -3.803 -9.094 1 95.06 84 ILE B O 1
ATOM 1646 N N . LEU B 1 85 ? -7.762 -1.795 -8.359 1 94.38 85 LEU B N 1
ATOM 1647 C CA . LEU B 1 85 ? -8.203 -1.164 -9.594 1 94.38 85 LEU B CA 1
ATOM 1648 C C . LEU B 1 85 ? -7.391 -1.663 -10.781 1 94.38 85 LEU B C 1
ATOM 1650 O O . LEU B 1 85 ? -7.957 -2.061 -11.805 1 94.38 85 LEU B O 1
ATOM 1654 N N . ALA B 1 86 ? -6.117 -1.652 -10.734 1 94.12 86 ALA B N 1
ATOM 1655 C CA . ALA B 1 86 ? -5.25 -2.076 -11.828 1 94.12 86 ALA B CA 1
ATOM 1656 C C . ALA B 1 86 ? -5.465 -3.549 -12.164 1 94.12 86 ALA B C 1
ATOM 1658 O O . ALA B 1 86 ? -5.516 -3.924 -13.336 1 94.12 86 ALA B O 1
ATOM 1659 N N . PHE B 1 87 ? -5.531 -4.336 -11.156 1 94.5 87 PHE B N 1
ATOM 1660 C CA . PHE B 1 87 ? -5.75 -5.766 -11.344 1 94.5 87 PHE B CA 1
ATOM 1661 C C . PHE B 1 87 ? -7.012 -6.02 -12.156 1 94.5 87 PHE B C 1
ATOM 1663 O O . PHE B 1 87 ? -7.012 -6.852 -13.07 1 94.5 87 PHE B O 1
ATOM 1670 N N . HIS B 1 88 ? -8.055 -5.332 -11.875 1 91.75 88 HIS B N 1
ATOM 1671 C CA . HIS B 1 88 ? -9.32 -5.574 -12.547 1 91.75 88 HIS B CA 1
ATOM 1672 C C . HIS B 1 88 ? -9.367 -4.887 -13.906 1 91.75 88 HIS B C 1
ATOM 1674 O O . HIS B 1 88 ? -10.125 -5.297 -14.797 1 91.75 88 HIS B O 1
ATOM 1680 N N . LEU B 1 89 ? -8.555 -3.957 -14.078 1 91.38 89 LEU B N 1
ATOM 1681 C CA . LEU B 1 89 ? -8.453 -3.318 -15.391 1 91.38 89 LEU B CA 1
ATOM 1682 C C . LEU B 1 89 ? -7.613 -4.164 -16.344 1 91.38 89 LEU B C 1
ATOM 1684 O O . LEU B 1 89 ? -7.934 -4.277 -17.531 1 91.38 89 LEU B O 1
ATOM 1688 N N . PHE B 1 90 ? -6.598 -4.855 -15.82 1 92.31 90 PHE B N 1
ATOM 1689 C CA . PHE B 1 90 ? -5.598 -5.418 -16.719 1 92.31 90 PHE B CA 1
ATOM 1690 C C . PHE B 1 90 ? -5.617 -6.941 -16.656 1 92.31 90 PHE B C 1
ATOM 1692 O O . PHE B 1 90 ? -5.094 -7.609 -17.562 1 92.31 90 PHE B O 1
ATOM 1699 N N . VAL B 1 91 ? -6.176 -7.461 -15.617 1 91.12 91 VAL B N 1
ATOM 1700 C CA . VAL B 1 91 ? -6.023 -8.898 -15.43 1 91.12 91 VAL B CA 1
ATOM 1701 C C . VAL B 1 91 ? -7.398 -9.562 -15.398 1 91.12 91 VAL B C 1
ATOM 1703 O O . VAL B 1 91 ? -7.66 -10.5 -16.156 1 91.12 91 VAL B O 1
ATOM 1706 N N . ASP B 1 92 ? -8.25 -9.039 -14.547 1 91.81 92 ASP B N 1
ATOM 1707 C CA . ASP B 1 92 ? -9.547 -9.68 -14.344 1 91.81 92 ASP B CA 1
ATOM 1708 C C . ASP B 1 92 ? -10.672 -8.641 -14.305 1 91.81 92 ASP B C 1
ATOM 1710 O O . ASP B 1 92 ? -11.078 -8.203 -13.227 1 91.81 92 ASP B O 1
ATOM 1714 N N . PRO B 1 93 ? -11.25 -8.328 -15.453 1 86.69 93 PRO B N 1
ATOM 1715 C CA . PRO B 1 93 ? -12.258 -7.266 -15.5 1 86.69 93 PRO B CA 1
ATOM 1716 C C . PRO B 1 93 ? -13.57 -7.672 -14.836 1 86.69 93 PRO B C 1
ATOM 1718 O O . PRO B 1 93 ? -14.547 -6.918 -14.891 1 86.69 93 PRO B O 1
ATOM 1721 N N . ASN B 1 94 ? -13.602 -8.539 -13.984 1 79.81 94 ASN B N 1
ATOM 1722 C CA . ASN B 1 94 ? -14.812 -8.914 -13.266 1 79.81 94 ASN B CA 1
ATOM 1723 C C . ASN B 1 94 ? -15.062 -7.996 -12.078 1 79.81 94 ASN B C 1
ATOM 1725 O O . ASN B 1 94 ? -14.188 -7.219 -11.688 1 79.81 94 ASN B O 1
ATOM 1729 N N . LEU B 1 95 ? -16.281 -7.918 -11.461 1 77.38 95 LEU B N 1
ATOM 1730 C CA . LEU B 1 95 ? -16.688 -7.191 -10.266 1 77.38 95 LEU B CA 1
ATOM 1731 C C . LEU B 1 95 ? -16.438 -5.695 -10.43 1 77.38 95 LEU B C 1
ATOM 1733 O O . LEU B 1 95 ? -15.992 -5.027 -9.492 1 77.38 95 LEU B O 1
ATOM 1737 N N . ILE B 1 96 ? -16.719 -5.211 -11.531 1 81 96 ILE B N 1
ATOM 1738 C CA . ILE B 1 96 ? -16.406 -3.844 -11.93 1 81 96 ILE B CA 1
ATOM 1739 C C . ILE B 1 96 ? -17.188 -2.859 -11.07 1 81 96 ILE B C 1
ATOM 1741 O O . ILE B 1 96 ? -16.672 -1.822 -10.656 1 81 96 ILE B O 1
ATOM 1745 N N . VAL B 1 97 ? -18.375 -3.189 -10.805 1 81.44 97 VAL B N 1
ATOM 1746 C CA . VAL B 1 97 ? -19.219 -2.281 -10.039 1 81.44 97 VAL B CA 1
ATOM 1747 C C . VAL B 1 97 ? -18.625 -2.061 -8.648 1 81.44 97 VAL B C 1
ATOM 1749 O O . VAL B 1 97 ? -18.484 -0.92 -8.203 1 81.44 97 VAL B O 1
ATOM 1752 N N . GLY B 1 98 ? -18.312 -3.191 -8 1 84.81 98 GLY B N 1
ATOM 1753 C CA . GLY B 1 98 ? -17.703 -3.068 -6.684 1 84.81 98 GLY B CA 1
ATOM 1754 C C . GLY B 1 98 ? -16.422 -2.258 -6.68 1 84.81 98 GLY B C 1
ATOM 1755 O O . GLY B 1 98 ? -16.172 -1.479 -5.758 1 84.81 98 GLY B O 1
ATOM 1756 N N . ILE B 1 99 ? -15.727 -2.359 -7.691 1 90.25 99 ILE B N 1
ATOM 1757 C CA . ILE B 1 99 ? -14.438 -1.681 -7.801 1 90.25 99 ILE B CA 1
ATOM 1758 C C . ILE B 1 99 ? -14.664 -0.182 -7.988 1 90.25 99 ILE B C 1
ATOM 1760 O O . ILE B 1 99 ? -13.984 0.636 -7.363 1 90.25 99 ILE B O 1
ATOM 1764 N N . ILE B 1 100 ? -15.562 0.148 -8.82 1 91.31 100 ILE B N 1
ATOM 1765 C CA . ILE B 1 100 ? -15.867 1.55 -9.086 1 91.31 100 ILE B CA 1
ATOM 1766 C C . ILE B 1 100 ? -16.328 2.23 -7.801 1 91.31 100 ILE B C 1
ATOM 1768 O O . ILE B 1 100 ? -15.883 3.336 -7.48 1 91.31 100 ILE B O 1
ATOM 1772 N N . VAL B 1 101 ? -17.188 1.582 -7.109 1 92.31 101 VAL B N 1
ATOM 1773 C CA . VAL B 1 101 ? -17.703 2.115 -5.852 1 92.31 101 VAL B CA 1
ATOM 1774 C C . VAL B 1 101 ? -16.547 2.303 -4.867 1 92.31 101 VAL B C 1
ATOM 1776 O O . VAL B 1 101 ? -16.438 3.344 -4.215 1 92.31 101 VAL B O 1
ATOM 1779 N N . LEU B 1 102 ? -15.75 1.299 -4.777 1 95.69 102 LEU B N 1
ATOM 1780 C CA . LEU B 1 102 ? -14.586 1.336 -3.9 1 95.69 102 LEU B CA 1
ATOM 1781 C C . LEU B 1 102 ? -13.695 2.531 -4.227 1 95.69 102 LEU B C 1
ATOM 1783 O O . LEU B 1 102 ? -13.312 3.287 -3.33 1 95.69 102 LEU B O 1
ATOM 1787 N N . ILE B 1 103 ? -13.469 2.76 -5.469 1 96.69 103 ILE B N 1
ATOM 1788 C CA . ILE B 1 103 ? -12.57 3.816 -5.918 1 96.69 103 ILE B CA 1
ATOM 1789 C C . ILE B 1 103 ? -13.203 5.18 -5.645 1 96.69 103 ILE B C 1
ATOM 1791 O O . ILE B 1 103 ? -12.531 6.094 -5.152 1 96.69 103 ILE B O 1
ATOM 1795 N N . LEU B 1 104 ? -14.453 5.281 -5.93 1 96.75 104 LEU B N 1
ATOM 1796 C CA . LEU B 1 104 ? -15.141 6.555 -5.746 1 96.75 104 LEU B CA 1
ATOM 1797 C C . LEU B 1 104 ? -15.164 6.957 -4.277 1 96.75 104 LEU B C 1
ATOM 1799 O O . LEU B 1 104 ? -14.875 8.102 -3.938 1 96.75 104 LEU B O 1
ATOM 1803 N N . PHE B 1 105 ? -15.477 6.059 -3.486 1 97.81 105 PHE B N 1
ATOM 1804 C CA . PHE B 1 105 ? -15.539 6.348 -2.059 1 97.81 105 PHE B CA 1
ATOM 1805 C C . PHE B 1 105 ? -14.156 6.68 -1.513 1 97.81 105 PHE B C 1
ATOM 1807 O O . PHE B 1 105 ? -14.008 7.594 -0.698 1 97.81 105 PHE B O 1
ATOM 1814 N N . HIS B 1 106 ? -13.18 5.891 -1.918 1 98.56 106 HIS B N 1
ATOM 1815 C CA . HIS B 1 106 ? -11.82 6.145 -1.453 1 98.56 106 HIS B CA 1
ATOM 1816 C C . HIS B 1 106 ? -11.336 7.527 -1.88 1 98.56 106 HIS B C 1
ATOM 1818 O O . HIS B 1 106 ? -10.797 8.281 -1.065 1 98.56 106 HIS B O 1
ATOM 1824 N N . LEU B 1 107 ? -11.547 7.918 -3.123 1 97.56 107 LEU B N 1
ATOM 1825 C CA . LEU B 1 107 ? -11.133 9.219 -3.637 1 97.56 107 LEU B CA 1
ATOM 1826 C C . LEU B 1 107 ? -11.859 10.344 -2.908 1 97.56 107 LEU B C 1
ATOM 1828 O O . LEU B 1 107 ? -11.273 11.398 -2.654 1 97.56 107 LEU B O 1
ATOM 1832 N N . TYR B 1 108 ? -13.109 10.094 -2.693 1 98.12 108 TYR B N 1
ATOM 1833 C CA . TYR B 1 108 ? -13.883 11.086 -1.951 1 98.12 108 TYR B CA 1
ATOM 1834 C C . TYR B 1 108 ? -13.258 11.344 -0.586 1 98.12 108 TYR B C 1
ATOM 1836 O O . TYR B 1 108 ? -13.07 12.5 -0.193 1 98.12 108 TYR B O 1
ATOM 1844 N N . LEU B 1 109 ? -12.906 10.32 0.143 1 97.25 109 LEU B N 1
ATOM 1845 C CA . LEU B 1 109 ? -12.344 10.477 1.479 1 97.25 109 LEU B CA 1
ATOM 1846 C C . LEU B 1 109 ? -10.977 11.156 1.417 1 97.25 109 LEU B C 1
ATOM 1848 O O . LEU B 1 109 ? -10.641 11.953 2.293 1 97.25 109 LEU B O 1
ATOM 1852 N N . LEU B 1 110 ? -10.234 10.812 0.427 1 96.5 110 LEU B N 1
ATOM 1853 C CA . LEU B 1 110 ? -8.953 11.492 0.244 1 96.5 110 LEU B CA 1
ATOM 1854 C C . LEU B 1 110 ? -9.164 12.984 0.02 1 96.5 110 LEU B C 1
ATOM 1856 O O . LEU B 1 110 ? -8.453 13.812 0.597 1 96.5 110 LEU B O 1
ATOM 1860 N N . PHE B 1 111 ? -10.133 13.258 -0.763 1 96.31 111 PHE B N 1
ATOM 1861 C CA . PHE B 1 111 ? -10.398 14.641 -1.128 1 96.31 111 PHE B CA 1
ATOM 1862 C C . PHE B 1 111 ? -10.875 15.438 0.081 1 96.31 111 PHE B C 1
ATOM 1864 O O . PHE B 1 111 ? -10.398 16.547 0.328 1 96.31 111 PHE B O 1
ATOM 1871 N N . VAL B 1 112 ? -11.812 14.875 0.771 1 94.69 112 VAL B N 1
ATOM 1872 C CA . VAL B 1 112 ? -12.406 15.594 1.897 1 94.69 112 VAL B CA 1
ATOM 1873 C C . VAL B 1 112 ? -11.344 15.812 2.977 1 94.69 112 VAL B C 1
ATOM 1875 O O . VAL B 1 112 ? -11.367 16.828 3.672 1 94.69 112 VAL B O 1
ATOM 1878 N N . ASN B 1 113 ? -10.414 14.945 3.109 1 93.38 113 ASN B N 1
ATOM 1879 C CA . ASN B 1 113 ? -9.383 15.055 4.141 1 93.38 113 ASN B CA 1
ATOM 1880 C C . ASN B 1 113 ? -8.07 15.578 3.568 1 93.38 113 ASN B C 1
ATOM 1882 O O . ASN B 1 113 ? -7.012 15.414 4.18 1 93.38 113 ASN B O 1
ATOM 1886 N N . ARG B 1 114 ? -8.086 16.219 2.438 1 92.31 114 ARG B N 1
ATOM 1887 C CA . ARG B 1 114 ? -6.891 16.594 1.684 1 92.31 114 ARG B CA 1
ATOM 1888 C C . ARG B 1 114 ? -6.012 17.547 2.484 1 92.31 114 ARG B C 1
ATOM 1890 O O . ARG B 1 114 ? -4.785 17.531 2.35 1 92.31 114 ARG B O 1
ATOM 1897 N N . LYS B 1 115 ? -6.52 18.328 3.332 1 90.69 115 LYS B N 1
ATOM 1898 C CA . LYS B 1 115 ? -5.742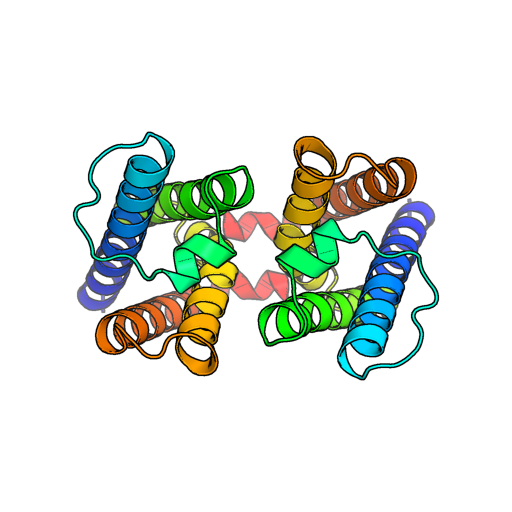 19.297 4.105 1 90.69 115 LYS B CA 1
ATOM 1899 C C . LYS B 1 115 ? -4.773 18.594 5.051 1 90.69 115 LYS B C 1
ATOM 1901 O O . LYS B 1 115 ? -3.699 19.109 5.352 1 90.69 115 LYS B O 1
ATOM 1906 N N . TYR B 1 116 ? -5.188 17.406 5.426 1 90 116 TYR B N 1
ATOM 1907 C CA . TYR B 1 116 ? -4.367 16.672 6.379 1 90 116 TYR B CA 1
ATOM 1908 C C . TYR B 1 116 ? -3.199 15.984 5.68 1 90 116 TYR B C 1
ATOM 1910 O O . TYR B 1 116 ? -2.242 15.555 6.328 1 90 116 TYR B O 1
ATOM 1918 N N . TYR B 1 117 ? -3.301 15.891 4.363 1 89.25 117 TYR B N 1
ATOM 1919 C CA . TYR B 1 117 ? -2.232 15.266 3.592 1 89.25 117 TYR B CA 1
ATOM 1920 C C . TYR B 1 117 ? -1.232 16.312 3.104 1 89.25 117 TYR B C 1
ATOM 1922 O O . TYR B 1 117 ? -0.185 15.961 2.553 1 89.25 117 TYR B O 1
ATOM 1930 N N . ALA B 1 118 ? -1.462 17.547 3.307 1 84.62 118 ALA B N 1
ATOM 1931 C CA . ALA B 1 118 ? -0.658 18.641 2.77 1 84.62 118 ALA B CA 1
ATOM 1932 C C . ALA B 1 118 ? 0.772 18.594 3.299 1 84.62 118 ALA B C 1
ATOM 1934 O O . ALA B 1 118 ? 1.724 18.875 2.566 1 84.62 118 ALA B O 1
ATOM 1935 N N . ASN B 1 119 ? 0.932 18.172 4.469 1 83.81 119 ASN B N 1
ATOM 1936 C CA . ASN B 1 119 ? 2.258 18.141 5.078 1 83.81 119 ASN B CA 1
ATOM 1937 C C . ASN B 1 119 ? 3.143 17.078 4.43 1 83.81 119 ASN B C 1
ATOM 1939 O O . ASN B 1 119 ? 4.363 17.094 4.586 1 83.81 119 ASN B O 1
ATOM 1943 N N . LEU B 1 120 ? 2.5 16.172 3.781 1 87.19 120 LEU B N 1
ATOM 1944 C CA . LEU B 1 120 ? 3.258 15.133 3.1 1 87.19 120 LEU B CA 1
ATOM 1945 C C . LEU B 1 120 ? 3.971 15.688 1.872 1 87.19 120 LEU B C 1
ATOM 1947 O O . LEU B 1 120 ? 4.902 15.07 1.354 1 87.19 120 LEU B O 1
ATOM 1951 N N . LEU B 1 121 ? 3.486 16.875 1.446 1 84.94 121 LEU B N 1
ATOM 1952 C CA . LEU B 1 121 ? 4.043 17.453 0.228 1 84.94 121 LEU B CA 1
ATOM 1953 C C . LEU B 1 121 ? 4.988 18.594 0.554 1 84.94 121 LEU B C 1
ATOM 1955 O O . LEU B 1 121 ? 5.219 19.469 -0.281 1 84.94 121 LEU B O 1
ATOM 1959 N N . THR B 1 122 ? 5.449 18.5 1.762 1 80.56 122 THR B N 1
ATOM 1960 C CA . THR B 1 122 ? 6.426 19.5 2.154 1 80.56 122 THR B CA 1
ATOM 1961 C C . THR B 1 122 ? 7.711 19.359 1.339 1 80.56 122 THR B C 1
ATOM 1963 O O . THR B 1 122 ? 8.211 18.25 1.151 1 80.56 122 THR B O 1
ATOM 1966 N N . LYS B 1 123 ? 8.094 20.438 0.751 1 78.38 123 LYS B N 1
ATOM 1967 C CA . LYS B 1 123 ? 9.273 20.469 -0.112 1 78.38 123 LYS B CA 1
ATOM 1968 C C . LYS B 1 123 ? 10.555 20.516 0.712 1 78.38 123 LYS B C 1
ATOM 1970 O O . LYS B 1 123 ? 10.594 21.141 1.776 1 78.38 123 LYS B O 1
#

Radius of gyration: 18.44 Å; Cα contacts (8 Å, |Δi|>4): 275; chains: 2; bounding box: 50×44×38 Å

Foldseek 3Di:
DVVLLLVLLLVLLVLLQLVLVQLVCVLVPHDGPDDDDPVVCVVQPNDDSSVVLSVLSNVLSVCSNVVHPVVVSLVSCVVVLVVVVVCCVPPNVPPVVSSVSNVVSSVVSCVVCVVVCVVVPDD/DVVLLLVLLLVLLVLLQLVLVQLVCVLVPHDGPDDDDPVVCVVQPNDDSSVVLSVLSNVLSVCSNVVHPVVVSLVSCVVVLVVVVVCCVPPNVPPVVSSVSNVVSSVVSCVVCVVVCVVVPDD